Protein AF-0000000084983820 (afdb_homodimer)

Radius of gyration: 18.92 Å; Cα contacts (8 Å, |Δi|>4): 236; chains: 2; bounding box: 43×46×48 Å

pLDDT: mean 91.88, std 8.76, range [46.38, 98.19]

Organism: NCBI:txid537013

Solvent-accessible surface area (backbone atoms only — not comparable to full-atom values): 11277 Å² total; per-residue (Å²): 129,87,66,50,50,17,50,48,49,45,50,53,38,53,71,66,71,52,54,54,58,61,52,12,61,74,48,72,48,49,41,64,53,44,50,26,31,39,66,64,75,41,76,58,47,45,66,43,44,52,40,49,26,61,73,69,68,49,56,51,29,52,58,72,65,55,58,87,53,54,65,47,81,51,78,78,55,51,55,58,55,49,21,52,53,50,50,50,50,53,52,52,42,52,53,46,54,53,56,53,67,72,99,132,87,66,50,53,16,52,47,49,46,49,54,37,52,24,57,72,52,55,56,59,63,51,12,61,76,48,72,50,48,41,65,54,44,50,26,29,39,66,63,76,41,76,58,48,44,67,44,45,52,41,49,26,60,74,69,36,38,48,50,32,34,57,72,58,78,32,88,65,59,38,35,65,53,68,80,55,49,71,68,54,49,51,52,53,50,52,53,51,53,51,54,38,51,53,46,54,53,59,52,66,72,99

InterPro domains:
  IPR001387 Cro/C1-type, helix-turn-helix domain [PF01381] (11-63)
  IPR001387 Cro/C1-type, helix-turn-helix domain [PS50943] (9-63)
  IPR001387 Cro/C1-type, helix-turn-helix domain [SM00530] (8-63)
  IPR001387 Cro/C1-type, helix-turn-helix domain [cd00093] (6-63)
  IPR010982 Lambda repressor-like, DNA-binding domain superfamily [G3DSA:1.10.260.40] (3-67)
  IPR010982 Lambda repressor-like, DNA-binding domain superfamily [SSF47413] (3-68)

Nearest PDB structures (foldseek):
  3jxc-assembly1_L  TM=9.550E-01  e=1.926E-04  Lederbergvirus P22
  1adr-assembly1_A  TM=8.431E-01  e=5.270E-04  Lederbergvirus P22
  6jq1-assembly1_A  TM=7.727E-01  e=1.711E-04  Deinococcus geothermalis DSM 11300
  6rnx-assembly1_A  TM=7.992E-01  e=5.932E-04  Deinococcus deserti VCD115
  2b5a-assembly1_A  TM=8.095E-01  e=1.011E-03  [Bacillus] caldolyticus

Foldseek 3Di:
DLDALLCVLVCLCVVVPHALCVLCVQLVHHSVVNVCRNVVVDDDDPSSLVSSCVVSVHDSCVSRVNPPDDDDDDPPDDPVVVVVVVVVVVVVVVVVVVVVVVD/DQDALLCVLVVLCVVVPHQLCVLCVQLVHHSVVNVCRNVVVDDDDPSSLVSSCVVSQWDSCCSRSVDVDTDGDPPPHDPVVVVVVVVVVVVVVVVVVVVVVVD

Secondary structure (DSSP, 8-state):
----HHHHHHHHHHHTT--HHHHHHHHTS-HHHHHHHHTTSS---HHHHHHHHHHHT--HHHHHT-TT--EEE-TT--HHHHHHHHHHHHHHHHHHHHHHHT-/----HHHHHHHHHHHTT--HHHHHHHHTS-HHHHHHHHTTSS---HHHHHHHHHHHT--HHHHHTS-S--EEE-TT--HHHHHHHHHHHHHHHHHHHHHHHH-

Sequence (206 aa):
MIYGLGDKLVRLREGKHLQQKDIAKYSKVTPQAISGYENDTATPSLEVFSDLCAFYNVSADYLLGYDKKQTLSVEGLTDDDIGLISSMITKLKEVRQAEKSDDMIYGLGDKLVRLREGKHLQQKDIAKYSKVTPQAISGYENDTATPSLEVFSDLCAFYNVSADYLLGYDKKQTLSVEGLTDDDIGLISSMITKLKEVRQAEKSDD

Structure (mmCIF, N/CA/C/O backbone):
data_AF-0000000084983820-model_v1
#
loop_
_entity.id
_entity.type
_entity.pdbx_description
1 polymer 'DNA-binding helix-turn-helix protein'
#
loop_
_atom_site.group_PDB
_atom_site.id
_atom_site.type_symbol
_atom_site.label_atom_id
_atom_site.label_alt_id
_atom_site.label_comp_id
_atom_site.label_asym_id
_atom_site.label_entity_id
_atom_site.label_seq_id
_atom_site.pdbx_PDB_ins_code
_atom_site.Cartn_x
_atom_site.Cartn_y
_atom_site.Cartn_z
_atom_site.occupancy
_atom_site.B_iso_or_equiv
_atom_site.auth_seq_id
_atom_site.auth_comp_id
_atom_site.auth_asym_id
_atom_site.auth_atom_id
_atom_site.pdbx_PDB_model_num
ATOM 1 N N . MET A 1 1 ? 20.094 -9.773 -8.062 1 46.38 1 MET A N 1
ATOM 2 C CA . MET A 1 1 ? 18.969 -9.656 -8.984 1 46.38 1 MET A CA 1
ATOM 3 C C . MET A 1 1 ? 17.766 -9.016 -8.305 1 46.38 1 MET A C 1
ATOM 5 O O . MET A 1 1 ? 17.438 -9.367 -7.168 1 46.38 1 MET A O 1
ATOM 9 N N . ILE A 1 2 ? 17.359 -7.812 -8.562 1 59.5 2 ILE A N 1
ATOM 10 C CA . ILE A 1 2 ? 16.203 -7.148 -7.961 1 59.5 2 ILE A CA 1
ATOM 11 C C . ILE A 1 2 ? 14.922 -7.914 -8.312 1 59.5 2 ILE A C 1
ATOM 13 O O . ILE A 1 2 ? 14.656 -8.172 -9.484 1 59.5 2 ILE A O 1
ATOM 17 N N . TYR A 1 3 ? 14.5 -8.648 -7.418 1 76.88 3 TYR A N 1
ATOM 18 C CA . TYR A 1 3 ? 13.352 -9.523 -7.656 1 76.88 3 TYR A CA 1
ATOM 19 C C . TYR A 1 3 ? 12.062 -8.719 -7.777 1 76.88 3 TYR A C 1
ATOM 21 O O . TYR A 1 3 ? 11.75 -7.91 -6.898 1 76.88 3 TYR A O 1
ATOM 29 N N . GLY A 1 4 ? 11.609 -8.758 -9.039 1 89.19 4 GLY A N 1
ATOM 30 C CA . GLY A 1 4 ? 10.273 -8.211 -9.219 1 89.19 4 GLY A CA 1
ATOM 31 C C . GLY A 1 4 ? 9.18 -9.117 -8.688 1 89.19 4 GLY A C 1
ATOM 32 O O . GLY A 1 4 ? 9.461 -10.086 -7.977 1 89.19 4 GLY A O 1
ATOM 33 N N . LEU A 1 5 ? 7.973 -8.789 -8.898 1 94.31 5 LEU A N 1
ATOM 34 C CA . LEU A 1 5 ? 6.824 -9.555 -8.422 1 94.31 5 LEU A CA 1
ATOM 35 C C . LEU A 1 5 ? 6.879 -10.992 -8.922 1 94.31 5 LEU A C 1
ATOM 37 O O . LEU A 1 5 ? 6.723 -11.938 -8.148 1 94.31 5 LEU A O 1
ATOM 41 N N . GLY A 1 6 ? 7.129 -11.094 -10.148 1 96.44 6 GLY A N 1
ATOM 42 C CA . GLY A 1 6 ? 7.168 -12.422 -10.742 1 96.44 6 GLY A CA 1
ATOM 43 C C . GLY A 1 6 ? 8.195 -13.336 -10.094 1 96.44 6 GLY A C 1
ATOM 44 O O . GLY A 1 6 ? 7.879 -14.461 -9.719 1 96.44 6 GLY A O 1
ATOM 45 N N . ASP A 1 7 ? 9.367 -12.883 -9.961 1 95.62 7 ASP A N 1
ATOM 46 C CA . ASP A 1 7 ? 10.453 -13.648 -9.352 1 95.62 7 ASP A CA 1
ATOM 47 C C . ASP A 1 7 ? 10.086 -14.094 -7.941 1 95.62 7 ASP A C 1
ATOM 49 O O . ASP A 1 7 ? 10.367 -15.227 -7.547 1 95.62 7 ASP A O 1
ATOM 53 N N . LYS A 1 8 ? 9.508 -13.258 -7.242 1 95.94 8 LYS A N 1
ATOM 54 C CA . LYS A 1 8 ? 9.117 -13.578 -5.871 1 95.94 8 LYS A CA 1
ATOM 55 C C . LYS A 1 8 ? 8.055 -14.672 -5.848 1 95.94 8 LYS A C 1
ATOM 57 O O . LYS A 1 8 ? 8.094 -15.562 -4.992 1 95.94 8 LYS A O 1
ATOM 62 N N . LEU A 1 9 ? 7.152 -14.547 -6.754 1 97.06 9 LEU A N 1
ATOM 63 C CA . LEU A 1 9 ? 6.102 -15.555 -6.828 1 97.06 9 LEU A CA 1
ATOM 64 C C . LEU A 1 9 ? 6.691 -16.922 -7.137 1 97.06 9 LEU A C 1
ATOM 66 O O . LEU A 1 9 ? 6.285 -17.938 -6.543 1 97.06 9 LEU A O 1
ATOM 70 N N . VAL A 1 10 ? 7.6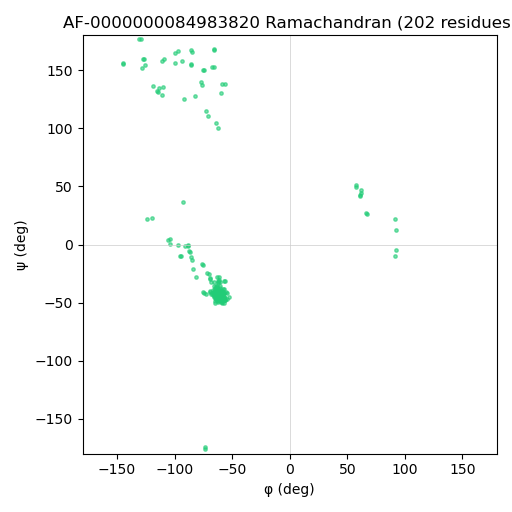76 -16.938 -8.008 1 96.81 10 VAL A N 1
ATOM 71 C CA . VAL A 1 10 ? 8.336 -18.188 -8.352 1 96.81 10 VAL A CA 1
ATOM 72 C C . VAL A 1 10 ? 9.031 -18.766 -7.125 1 96.81 10 VAL A C 1
ATOM 74 O O . VAL A 1 10 ? 8.867 -19.938 -6.805 1 96.81 10 VAL A O 1
ATOM 77 N N . ARG A 1 11 ? 9.727 -18 -6.473 1 96.5 11 ARG A N 1
ATOM 78 C CA . ARG A 1 11 ? 10.484 -18.438 -5.305 1 96.5 11 ARG A CA 1
ATOM 79 C C . ARG A 1 11 ? 9.562 -18.953 -4.211 1 96.5 11 ARG A C 1
ATOM 81 O O . ARG A 1 11 ? 9.844 -19.969 -3.576 1 96.5 11 ARG A O 1
ATOM 88 N N . LEU A 1 12 ? 8.531 -18.234 -3.969 1 96.06 12 LEU A N 1
ATOM 89 C CA . LEU A 1 12 ? 7.57 -18.656 -2.955 1 96.06 12 LEU A CA 1
ATOM 90 C C . LEU A 1 12 ? 6.93 -19.984 -3.324 1 96.06 12 LEU A C 1
ATOM 92 O O . LEU A 1 12 ? 6.793 -20.875 -2.473 1 96.06 12 LEU A O 1
ATOM 96 N N . ARG A 1 13 ? 6.477 -20 -4.57 1 97 13 ARG A N 1
ATOM 97 C CA . ARG A 1 13 ? 5.852 -21.234 -5.023 1 97 13 ARG A CA 1
ATOM 98 C C . ARG A 1 13 ? 6.809 -22.422 -4.887 1 97 13 ARG A C 1
ATOM 100 O O . ARG A 1 13 ? 6.453 -23.453 -4.316 1 97 13 ARG A O 1
ATOM 107 N N . GLU A 1 14 ? 8.016 -22.234 -5.41 1 96.75 14 GLU A N 1
ATOM 108 C CA . GLU A 1 14 ? 9.016 -23.312 -5.391 1 96.75 14 GLU A CA 1
ATOM 109 C C . GLU A 1 14 ? 9.438 -23.641 -3.961 1 96.75 14 GLU A C 1
ATOM 111 O O . GLU A 1 14 ? 9.695 -24.797 -3.643 1 96.75 14 GLU A O 1
ATOM 116 N N . GLY A 1 15 ? 9.508 -22.688 -3.145 1 95.75 15 GLY A N 1
ATOM 117 C CA . GLY A 1 15 ? 9.836 -22.875 -1.742 1 95.75 15 GLY A CA 1
ATOM 118 C C . GLY A 1 15 ? 8.836 -23.75 -1.01 1 95.75 15 GLY A C 1
ATOM 119 O O . GLY A 1 15 ? 9.188 -24.422 -0.042 1 95.75 15 GLY A O 1
ATOM 120 N N . LYS A 1 16 ? 7.656 -23.766 -1.445 1 94.75 16 LYS A N 1
ATOM 121 C CA . LYS A 1 16 ? 6.613 -24.594 -0.862 1 94.75 16 LYS A CA 1
ATOM 122 C C . LYS A 1 16 ? 6.449 -25.906 -1.644 1 94.75 16 LYS A C 1
ATOM 124 O O . LYS A 1 16 ? 5.547 -26.688 -1.363 1 94.75 16 LYS A O 1
ATOM 129 N N . HIS A 1 17 ? 7.242 -26.031 -2.672 1 97.19 17 HIS A N 1
ATOM 130 C CA . HIS A 1 17 ? 7.25 -27.219 -3.518 1 97.19 17 HIS A CA 1
ATOM 131 C C . HIS A 1 17 ? 5.902 -27.422 -4.203 1 97.19 17 HIS A C 1
ATOM 133 O O . HIS A 1 17 ? 5.367 -28.531 -4.234 1 97.19 17 HIS A O 1
ATOM 139 N N . LEU A 1 18 ? 5.395 -26.375 -4.695 1 96.5 18 LEU A N 1
ATOM 140 C CA . LEU A 1 18 ? 4.094 -26.406 -5.348 1 96.5 18 LEU A CA 1
ATOM 141 C C . LEU A 1 18 ? 4.234 -26.219 -6.855 1 96.5 18 LEU A C 1
ATOM 143 O O . LEU A 1 18 ? 5.246 -25.703 -7.328 1 96.5 18 LEU A O 1
ATOM 147 N N . GLN A 1 19 ? 3.199 -26.641 -7.504 1 97.06 19 GLN A N 1
ATOM 148 C CA . GLN A 1 19 ? 3.076 -26.391 -8.938 1 97.06 19 GLN A CA 1
ATOM 149 C C . GLN A 1 19 ? 2.162 -25.203 -9.211 1 97.06 19 GLN A C 1
ATOM 151 O O . GLN A 1 19 ? 1.45 -24.734 -8.32 1 97.06 19 GLN A O 1
ATOM 156 N N . GLN A 1 20 ? 2.26 -24.75 -10.398 1 97.25 20 GLN A N 1
ATOM 157 C CA . GLN A 1 20 ? 1.438 -23.609 -10.781 1 97.25 20 GLN A CA 1
ATOM 158 C C . GLN A 1 20 ? -0.048 -23.938 -10.656 1 97.25 20 GLN A C 1
ATOM 160 O O . GLN A 1 20 ? -0.844 -23.078 -10.273 1 97.25 20 GLN A O 1
ATOM 165 N N . LYS A 1 21 ? -0.361 -25.156 -10.961 1 96.75 21 LYS A N 1
ATOM 166 C CA . LYS A 1 21 ? -1.759 -25.578 -10.922 1 96.75 21 LYS A CA 1
ATOM 167 C C . LYS A 1 21 ? -2.305 -25.547 -9.5 1 96.75 21 LYS A C 1
ATOM 169 O O . LYS A 1 21 ? -3.488 -25.266 -9.289 1 96.75 21 LYS A O 1
ATOM 174 N N . ASP A 1 22 ? -1.485 -25.812 -8.562 1 95.81 22 ASP A N 1
ATOM 175 C CA . ASP A 1 22 ? -1.889 -25.797 -7.156 1 95.81 22 ASP A CA 1
ATOM 176 C C . ASP A 1 22 ? -2.271 -24.391 -6.703 1 95.81 22 ASP A C 1
ATOM 178 O O . ASP A 1 22 ? -3.271 -24.203 -6.004 1 95.81 22 ASP A O 1
ATOM 182 N N . ILE A 1 23 ? -1.581 -23.438 -7.082 1 96.06 23 ILE A N 1
ATOM 183 C CA . ILE A 1 23 ? -1.819 -22.047 -6.734 1 96.06 23 ILE A CA 1
ATOM 184 C C . ILE A 1 23 ? -3.039 -21.531 -7.492 1 96.06 23 ILE A C 1
ATOM 186 O O . ILE A 1 23 ? -3.824 -20.734 -6.957 1 96.06 23 ILE A O 1
ATOM 190 N N . ALA A 1 24 ? -3.076 -21.906 -8.742 1 97.31 24 ALA A N 1
ATOM 191 C CA . ALA A 1 24 ? -4.172 -21.484 -9.609 1 97.31 24 ALA A CA 1
ATOM 192 C C . ALA A 1 24 ? -5.523 -21.844 -9 1 97.31 24 ALA A C 1
ATOM 194 O O . ALA A 1 24 ? -6.449 -21.031 -9.016 1 97.31 24 ALA A O 1
ATOM 195 N N . LYS A 1 25 ? -5.625 -22.969 -8.453 1 95.62 25 LYS A N 1
ATOM 196 C CA . LYS A 1 25 ? -6.863 -23.422 -7.828 1 95.62 25 LYS A CA 1
ATOM 197 C C . LYS A 1 25 ? -7.234 -22.547 -6.637 1 95.62 25 LYS A C 1
ATOM 199 O O . LYS A 1 25 ? -8.391 -22.141 -6.496 1 95.62 25 LYS A O 1
ATOM 204 N N . TYR A 1 26 ? -6.309 -22.234 -5.855 1 93.38 26 TYR A N 1
ATOM 205 C CA . TYR A 1 26 ? -6.535 -21.422 -4.66 1 93.38 26 TYR A CA 1
ATOM 206 C C . TYR A 1 26 ? -6.977 -20.016 -5.027 1 93.38 26 TYR A C 1
ATOM 208 O O . TYR A 1 26 ? -7.852 -19.438 -4.375 1 93.38 26 TYR A O 1
ATOM 216 N N . SER A 1 27 ? -6.332 -19.453 -5.984 1 95.31 27 SER A N 1
ATOM 217 C CA . SER A 1 27 ? -6.562 -18.062 -6.359 1 95.31 27 SER A CA 1
ATOM 218 C C . SER A 1 27 ? -7.68 -17.938 -7.391 1 95.31 27 SER A C 1
ATOM 220 O O . SER A 1 27 ? -7.969 -16.844 -7.879 1 95.31 27 SER A O 1
ATOM 222 N N . LYS A 1 28 ? -8.227 -19.078 -7.773 1 96.31 28 LYS A N 1
ATOM 223 C CA . LYS A 1 28 ? -9.359 -19.141 -8.695 1 96.31 28 LYS A CA 1
ATOM 224 C C . LYS A 1 28 ? -9 -18.531 -10.047 1 96.31 28 LYS A C 1
ATOM 226 O O . LYS A 1 28 ? -9.75 -17.719 -10.586 1 96.31 28 LYS A O 1
ATOM 231 N N . VAL A 1 29 ? -7.863 -18.812 -10.492 1 97.56 29 VAL A N 1
ATOM 232 C CA . VAL A 1 29 ? -7.41 -18.438 -11.828 1 97.56 29 VAL A CA 1
ATOM 233 C C . VAL A 1 29 ? -6.844 -19.672 -12.547 1 97.56 29 VAL A C 1
ATOM 235 O O . VAL A 1 29 ? -6.824 -20.766 -11.984 1 97.56 29 VAL A O 1
ATOM 238 N N . THR A 1 30 ? -6.473 -19.516 -13.742 1 97.56 30 THR A N 1
ATOM 239 C CA . THR A 1 30 ? -5.91 -20.609 -14.516 1 97.56 30 THR A CA 1
ATOM 240 C C . THR A 1 30 ? -4.41 -20.734 -14.266 1 97.56 30 THR A C 1
ATOM 242 O O . THR A 1 30 ? -3.754 -19.766 -13.891 1 97.56 30 THR A O 1
ATOM 245 N N . PRO A 1 31 ? -3.891 -21.953 -14.484 1 97.69 31 PRO A N 1
ATOM 246 C CA . PRO A 1 31 ? -2.436 -22.109 -14.398 1 97.69 31 PRO A CA 1
ATOM 247 C C . PRO A 1 31 ? -1.691 -21.172 -15.359 1 97.69 31 PRO A C 1
ATOM 249 O O . PRO A 1 31 ? -0.589 -20.719 -15.047 1 97.69 31 PRO A O 1
ATOM 252 N N . GLN A 1 32 ? -2.314 -20.938 -16.391 1 98 32 GLN A N 1
ATOM 253 C CA . GLN A 1 32 ? -1.722 -20.031 -17.375 1 98 32 GLN A CA 1
ATOM 254 C C . GLN A 1 32 ? -1.58 -18.625 -16.797 1 98 32 GLN A C 1
ATOM 256 O O . GLN A 1 32 ? -0.589 -17.938 -17.047 1 98 32 GLN A O 1
ATOM 261 N N . ALA A 1 33 ? -2.566 -18.219 -16.094 1 97.94 33 ALA A N 1
ATOM 262 C CA . ALA A 1 33 ? -2.502 -16.906 -15.453 1 97.94 33 ALA A CA 1
ATOM 263 C C . ALA A 1 33 ? -1.353 -16.844 -14.453 1 97.94 33 ALA A C 1
ATOM 265 O O . ALA A 1 33 ? -0.604 -15.867 -14.414 1 97.94 33 ALA A O 1
ATOM 266 N N . ILE A 1 34 ? -1.197 -17.859 -13.672 1 98.19 34 ILE A N 1
ATOM 267 C CA . ILE A 1 34 ? -0.115 -17.938 -12.703 1 98.19 34 ILE A CA 1
ATOM 268 C C . ILE A 1 34 ? 1.23 -17.844 -13.414 1 98.19 34 ILE A C 1
ATOM 270 O O . ILE A 1 34 ? 2.109 -17.078 -12.992 1 98.19 34 ILE A O 1
ATOM 274 N N . SER A 1 35 ? 1.332 -18.594 -14.453 1 98 35 SER A N 1
ATOM 275 C CA . SER A 1 35 ? 2.549 -18.547 -15.258 1 98 35 SER A CA 1
ATOM 276 C C . SER A 1 35 ? 2.818 -17.125 -15.75 1 98 35 SER A C 1
ATOM 278 O O . SER A 1 35 ? 3.957 -16.656 -15.703 1 98 35 SER A O 1
ATOM 280 N N . GLY A 1 36 ? 1.788 -16.469 -16.234 1 97.81 36 GLY A N 1
ATOM 281 C CA . GLY A 1 36 ? 1.918 -15.094 -16.688 1 97.81 36 GLY A CA 1
ATOM 282 C C . GLY A 1 36 ? 2.391 -14.156 -15.594 1 97.81 36 GLY A C 1
ATOM 283 O O . GLY A 1 36 ? 3.213 -13.273 -15.844 1 97.81 36 GLY A O 1
ATOM 284 N N . TYR A 1 37 ? 1.886 -14.289 -14.391 1 97.56 37 TYR A N 1
ATOM 285 C CA . TYR A 1 37 ? 2.314 -13.477 -13.258 1 97.56 37 TYR A CA 1
ATOM 286 C C . TYR A 1 37 ? 3.777 -13.734 -12.922 1 97.56 37 TYR A C 1
ATOM 288 O O . TYR A 1 37 ? 4.555 -12.797 -12.734 1 97.56 37 TYR A O 1
ATOM 296 N N . GLU A 1 38 ? 4.18 -15.016 -12.969 1 97.56 38 GLU A N 1
ATOM 297 C CA . GLU A 1 38 ? 5.52 -15.438 -12.562 1 97.56 38 GLU A CA 1
ATOM 298 C C . GLU A 1 38 ? 6.57 -15 -13.578 1 97.56 38 GLU A C 1
ATOM 300 O O . GLU A 1 38 ? 7.727 -14.773 -13.227 1 97.56 38 GLU A O 1
ATOM 305 N N . ASN A 1 39 ? 6.102 -14.812 -14.789 1 96.62 39 ASN A N 1
ATOM 306 C CA . ASN A 1 39 ? 7.02 -14.422 -15.852 1 96.62 39 ASN A CA 1
ATOM 307 C C . ASN A 1 39 ? 6.863 -12.945 -16.219 1 96.62 39 ASN A C 1
ATOM 309 O O . ASN A 1 39 ? 7.414 -12.484 -17.219 1 96.62 39 ASN A O 1
ATOM 313 N N . ASP A 1 40 ? 6.066 -12.258 -15.547 1 95.69 40 ASP A N 1
ATOM 314 C CA . ASP A 1 40 ? 5.871 -10.812 -15.68 1 95.69 40 ASP A CA 1
ATOM 315 C C . ASP A 1 40 ? 5.262 -10.461 -17.031 1 95.69 40 ASP A C 1
ATOM 317 O O . ASP A 1 40 ? 5.551 -9.398 -17.594 1 95.69 40 ASP A O 1
ATOM 321 N N . THR A 1 41 ? 4.547 -11.391 -17.562 1 96.31 41 THR A N 1
ATOM 322 C CA . THR A 1 41 ? 3.844 -11.125 -18.812 1 96.31 41 THR A CA 1
ATOM 323 C C . THR A 1 41 ? 2.408 -10.695 -18.547 1 96.31 41 THR A C 1
ATOM 325 O O . THR A 1 41 ? 1.715 -10.219 -19.453 1 96.31 41 THR A O 1
ATOM 328 N N . ALA A 1 42 ? 1.95 -10.82 -17.328 1 96.38 42 ALA A N 1
ATOM 329 C CA . ALA A 1 42 ? 0.661 -10.344 -16.844 1 96.38 42 ALA A CA 1
ATOM 330 C C . ALA A 1 42 ? 0.771 -9.859 -15.398 1 96.38 42 ALA A C 1
ATOM 332 O O . ALA A 1 42 ? 1.718 -10.203 -14.688 1 96.38 42 ALA A O 1
ATOM 333 N N . THR A 1 43 ? -0.138 -9 -15.086 1 96.38 43 THR A N 1
ATOM 334 C CA . THR A 1 43 ? -0.222 -8.516 -13.711 1 96.38 43 THR A CA 1
ATOM 335 C C . THR A 1 43 ? -1.525 -8.969 -13.055 1 96.38 43 THR A C 1
ATOM 337 O O . THR A 1 43 ? -2.598 -8.859 -13.656 1 96.38 43 THR A O 1
ATOM 340 N N . PRO A 1 44 ? -1.391 -9.5 -11.898 1 97.38 44 PRO A N 1
ATOM 341 C CA . PRO A 1 44 ? -2.637 -9.914 -11.25 1 97.38 44 PRO A CA 1
ATOM 342 C C . PRO A 1 44 ? -3.541 -8.734 -10.898 1 97.38 44 PRO A C 1
ATOM 344 O O . PRO A 1 44 ? -3.057 -7.613 -10.711 1 97.38 44 PRO A O 1
ATOM 347 N N . SER A 1 45 ? -4.855 -9.055 -10.852 1 95.88 45 SER A N 1
ATOM 348 C CA . SER A 1 45 ? -5.77 -8.086 -10.258 1 95.88 45 SER A CA 1
ATOM 349 C C . SER A 1 45 ? -5.5 -7.914 -8.766 1 95.88 45 SER A C 1
ATOM 351 O O . SER A 1 45 ? -4.785 -8.719 -8.164 1 95.88 45 SER A O 1
ATOM 353 N N . LEU A 1 46 ? -6.086 -6.93 -8.227 1 96.38 46 LEU A N 1
ATOM 354 C CA . LEU A 1 46 ? -5.906 -6.703 -6.797 1 96.38 46 LEU A CA 1
ATOM 355 C C . LEU A 1 46 ? -6.477 -7.863 -5.984 1 96.38 46 LEU A C 1
ATOM 357 O O . LEU A 1 46 ? -5.91 -8.242 -4.957 1 96.38 46 LEU A O 1
ATOM 361 N N . GLU A 1 47 ? -7.523 -8.391 -6.445 1 94.62 47 GLU A N 1
ATOM 362 C CA . GLU A 1 47 ? -8.141 -9.531 -5.773 1 94.62 47 GLU A CA 1
ATOM 363 C C . GLU A 1 47 ? -7.223 -10.75 -5.801 1 94.62 47 GLU A C 1
ATOM 365 O O . GLU A 1 47 ? -6.988 -11.375 -4.766 1 94.62 47 GLU A O 1
ATOM 370 N N . VAL A 1 48 ? -6.742 -11.031 -6.922 1 96.81 48 VAL A N 1
ATOM 371 C CA . VAL A 1 48 ? -5.855 -12.18 -7.066 1 96.8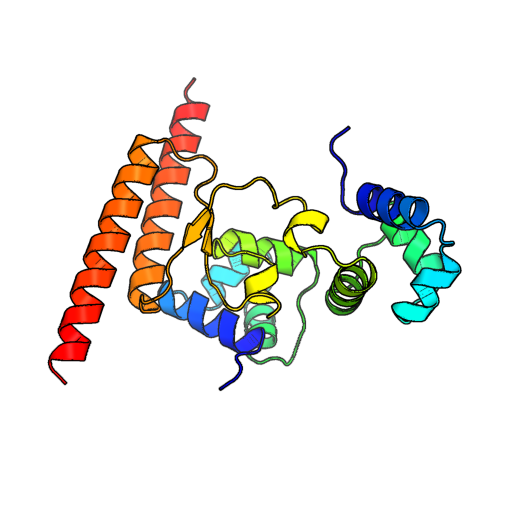1 48 VAL A CA 1
ATOM 372 C C . VAL A 1 48 ? -4.578 -11.953 -6.258 1 96.81 48 VAL A C 1
ATOM 374 O O . VAL A 1 48 ? -4.086 -12.867 -5.594 1 96.81 48 VAL A O 1
ATOM 377 N N . PHE A 1 49 ? -4.137 -10.758 -6.355 1 97.69 49 PHE A N 1
ATOM 378 C CA . PHE A 1 49 ? -2.949 -10.375 -5.598 1 97.69 49 PHE A CA 1
ATOM 379 C C . PHE A 1 49 ? -3.156 -10.617 -4.109 1 97.69 49 PHE A C 1
ATOM 381 O O . PHE A 1 49 ? -2.293 -11.195 -3.441 1 97.69 49 PHE A O 1
ATOM 388 N N . SER A 1 50 ? -4.242 -10.18 -3.623 1 95.94 50 SER A N 1
ATOM 389 C CA . SER A 1 50 ? -4.582 -10.383 -2.219 1 95.94 50 SER A CA 1
ATOM 390 C C . SER A 1 50 ? -4.648 -11.867 -1.871 1 95.94 50 SER A C 1
ATOM 392 O O . SER A 1 50 ? -4.176 -12.281 -0.81 1 95.94 50 SER A O 1
ATOM 394 N N . ASP A 1 51 ? -5.199 -12.648 -2.713 1 96.06 51 ASP A N 1
ATOM 395 C CA . ASP A 1 51 ? -5.277 -14.094 -2.51 1 96.06 51 ASP A CA 1
ATOM 396 C C . ASP A 1 51 ? -3.881 -14.711 -2.432 1 96.06 51 ASP A C 1
ATOM 398 O O . ASP A 1 51 ? -3.637 -15.602 -1.613 1 96.06 51 ASP A O 1
ATOM 402 N N . LEU A 1 52 ? -3.027 -14.25 -3.293 1 97 52 LEU A N 1
ATOM 403 C CA . LEU A 1 52 ? -1.661 -14.766 -3.32 1 97 52 LEU A CA 1
ATOM 404 C C . LEU A 1 52 ? -0.929 -14.422 -2.025 1 97 52 LEU A C 1
ATOM 406 O O . LEU A 1 52 ? -0.213 -15.266 -1.477 1 97 52 LEU A O 1
ATOM 410 N N . CYS A 1 53 ? -1.085 -13.266 -1.582 1 96.38 53 CYS A N 1
ATOM 411 C CA . CYS A 1 53 ? -0.495 -12.875 -0.305 1 96.38 53 CYS A CA 1
ATOM 412 C C . CYS A 1 53 ? -0.952 -13.805 0.811 1 96.38 53 CYS A C 1
ATOM 414 O O . CYS A 1 53 ? -0.135 -14.281 1.604 1 96.38 53 CYS A O 1
ATOM 416 N N . ALA A 1 54 ? -2.221 -14.023 0.81 1 94.44 54 ALA A N 1
ATOM 417 C CA . ALA A 1 54 ? -2.807 -14.883 1.836 1 94.44 54 ALA A CA 1
ATOM 418 C C . ALA A 1 54 ? -2.291 -16.312 1.714 1 94.44 54 ALA A C 1
ATOM 420 O O . ALA A 1 54 ? -1.908 -16.938 2.711 1 94.44 54 ALA A O 1
ATOM 421 N N . PHE A 1 55 ? -2.285 -16.75 0.542 1 95.25 55 PHE A N 1
ATOM 422 C CA . PHE A 1 55 ? -1.865 -18.125 0.298 1 95.25 55 PHE A CA 1
ATOM 423 C C . PHE A 1 55 ? -0.434 -18.344 0.77 1 95.25 55 PHE A C 1
ATOM 425 O O . PHE A 1 55 ? -0.138 -19.344 1.422 1 95.25 55 PHE A O 1
ATOM 432 N N . TYR A 1 56 ? 0.409 -17.422 0.432 1 95.69 56 TYR A N 1
ATOM 433 C CA . TYR A 1 56 ? 1.824 -17.562 0.749 1 95.69 56 TYR A CA 1
ATOM 434 C C . TYR A 1 56 ? 2.135 -17.031 2.139 1 95.69 56 TYR A C 1
ATOM 436 O O . TYR A 1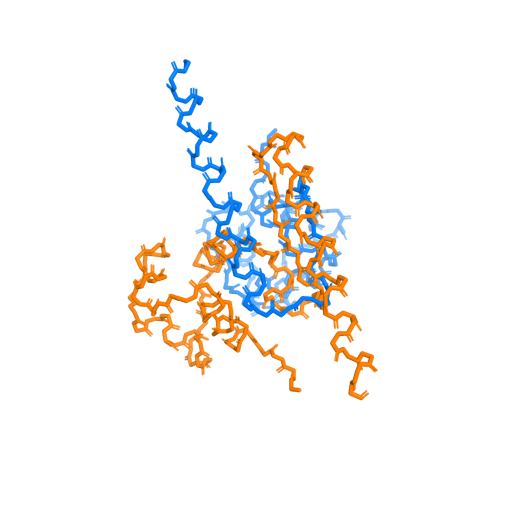 56 ? 3.27 -17.125 2.611 1 95.69 56 TYR A O 1
ATOM 444 N N . ASN A 1 57 ? 1.201 -16.453 2.74 1 95.06 57 ASN A N 1
ATOM 445 C CA . ASN A 1 57 ? 1.348 -15.883 4.074 1 95.06 57 ASN A CA 1
ATOM 446 C C . ASN A 1 57 ? 2.475 -14.852 4.125 1 95.06 57 ASN A C 1
ATOM 448 O O . ASN A 1 57 ? 3.355 -14.93 4.98 1 95.06 57 ASN A O 1
ATOM 452 N N . VAL A 1 58 ? 2.439 -13.938 3.244 1 94.31 58 VAL A N 1
ATOM 453 C CA . VAL A 1 58 ? 3.396 -12.844 3.168 1 94.31 58 VAL A CA 1
ATOM 454 C C . VAL A 1 58 ? 2.65 -11.508 3.125 1 94.31 58 VAL A C 1
ATOM 456 O O . VAL A 1 58 ? 1.463 -11.469 2.793 1 94.31 58 VAL A O 1
ATOM 459 N N . SER A 1 59 ? 3.395 -10.492 3.48 1 93.5 59 SER A N 1
ATOM 460 C CA . SER A 1 59 ? 2.785 -9.172 3.434 1 93.5 59 SER A CA 1
ATOM 461 C C . SER A 1 59 ? 2.67 -8.664 1.998 1 93.5 59 SER A C 1
ATOM 463 O O . SER A 1 59 ? 3.43 -9.086 1.124 1 93.5 59 SER A O 1
ATOM 465 N N . ALA A 1 60 ? 1.701 -7.887 1.739 1 95.75 60 ALA A N 1
ATOM 466 C CA . ALA A 1 60 ? 1.572 -7.223 0.447 1 95.75 60 ALA A CA 1
ATOM 467 C C . ALA A 1 60 ? 2.801 -6.367 0.144 1 95.75 60 ALA A C 1
ATOM 469 O O . ALA A 1 60 ? 3.264 -6.32 -0.998 1 95.75 60 ALA A O 1
ATOM 470 N N . ASP A 1 61 ? 3.318 -5.727 1.13 1 94.5 61 ASP A N 1
ATOM 471 C CA . ASP A 1 61 ? 4.488 -4.867 0.963 1 94.5 61 ASP A CA 1
ATOM 472 C C . ASP A 1 61 ? 5.699 -5.672 0.495 1 94.5 61 ASP A C 1
ATOM 474 O O . ASP A 1 61 ? 6.465 -5.211 -0.355 1 94.5 61 ASP A O 1
ATOM 478 N N . TYR A 1 62 ? 5.836 -6.816 1.035 1 91.81 62 TYR A N 1
ATOM 479 C CA . TYR A 1 62 ? 6.926 -7.688 0.615 1 91.81 62 TYR A CA 1
ATOM 480 C C . TYR A 1 62 ? 6.812 -8.031 -0.865 1 91.81 62 TYR A C 1
ATOM 482 O O . TYR A 1 62 ? 7.773 -7.859 -1.623 1 91.81 62 TYR A O 1
ATOM 490 N N . LEU A 1 63 ? 5.617 -8.43 -1.318 1 94.25 63 LEU A N 1
ATOM 491 C CA . LEU A 1 63 ? 5.434 -8.883 -2.693 1 94.25 63 LEU A CA 1
ATOM 492 C C . LEU A 1 63 ? 5.574 -7.719 -3.67 1 94.25 63 LEU A C 1
ATOM 494 O O . LEU A 1 63 ? 6.047 -7.902 -4.793 1 94.25 63 LEU A O 1
ATOM 498 N N . LEU A 1 64 ? 5.207 -6.547 -3.145 1 93.38 64 LEU A N 1
ATOM 499 C CA . LEU A 1 64 ? 5.293 -5.375 -4.008 1 93.38 64 LEU A CA 1
ATOM 500 C C . LEU A 1 64 ? 6.699 -4.781 -3.975 1 93.38 64 LEU A C 1
ATOM 502 O O . LEU A 1 64 ? 7.004 -3.855 -4.73 1 93.38 64 LEU A O 1
ATOM 506 N N . GLY A 1 65 ? 7.52 -5.227 -3.059 1 88.19 65 GLY A N 1
ATOM 507 C CA . GLY A 1 65 ? 8.898 -4.77 -3 1 88.19 65 GLY A CA 1
ATOM 508 C C .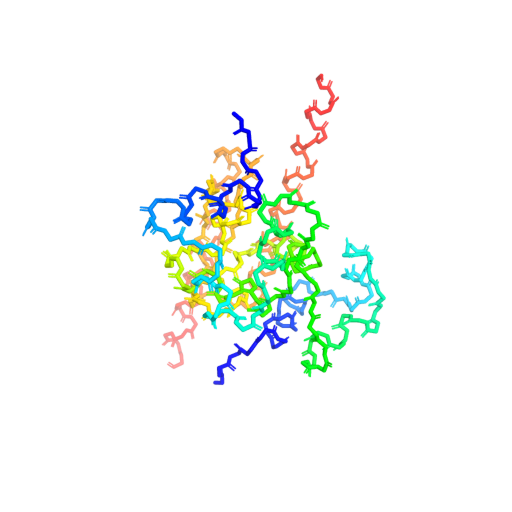 GLY A 1 65 ? 9.094 -3.562 -2.104 1 88.19 65 GLY A C 1
ATOM 509 O O . GLY A 1 65 ? 10.055 -2.809 -2.266 1 88.19 65 GLY A O 1
ATOM 510 N N . TYR A 1 66 ? 8.133 -3.381 -1.154 1 81.75 66 TYR A N 1
ATOM 511 C CA . TYR A 1 66 ? 8.195 -2.205 -0.292 1 81.75 66 TYR A CA 1
ATOM 512 C C . TYR A 1 66 ? 8.688 -2.578 1.101 1 81.75 66 TYR A C 1
ATOM 514 O O . TYR A 1 66 ? 8.711 -1.739 2.004 1 81.75 66 TYR A O 1
ATOM 522 N N . ASP A 1 67 ? 9.016 -3.756 1.456 1 69.56 67 ASP A N 1
ATOM 523 C CA . ASP A 1 67 ? 9.305 -4.262 2.793 1 69.56 67 ASP A CA 1
ATOM 524 C C . ASP A 1 67 ? 10.508 -3.539 3.404 1 69.56 67 ASP A C 1
ATOM 526 O O . ASP A 1 67 ? 10.641 -3.475 4.629 1 69.56 67 ASP A O 1
ATOM 530 N N . LYS A 1 68 ? 11.391 -3.111 2.83 1 66.44 68 LYS A N 1
ATOM 531 C CA . LYS A 1 68 ? 12.625 -2.666 3.473 1 66.44 68 LYS A CA 1
ATOM 532 C C . LYS A 1 68 ? 12.57 -1.177 3.799 1 66.44 68 LYS A C 1
ATOM 534 O O . LYS A 1 68 ? 13.594 -0.56 4.086 1 66.44 68 LYS A O 1
ATOM 539 N N . LYS A 1 69 ? 11.344 -0.794 4.18 1 75.88 69 LYS A N 1
ATOM 540 C CA . LYS A 1 69 ? 11.297 0.652 4.371 1 75.88 69 LYS A CA 1
ATOM 541 C C . LYS A 1 69 ? 11.125 1.007 5.844 1 75.88 69 LYS A C 1
ATOM 543 O O . LYS A 1 69 ? 10.383 0.336 6.57 1 75.88 69 LYS A O 1
ATOM 548 N N . GLN A 1 70 ? 12.016 1.922 6.355 1 86 70 GLN A N 1
ATOM 549 C CA . GLN A 1 70 ? 11.781 2.469 7.688 1 86 70 GLN A CA 1
ATOM 550 C C . GLN A 1 70 ? 10.438 3.191 7.754 1 86 70 GLN A C 1
ATOM 552 O O . GLN A 1 70 ? 10.078 3.926 6.832 1 86 70 GLN A O 1
ATOM 557 N N . THR A 1 71 ? 9.688 2.812 8.805 1 92.56 71 THR A N 1
ATOM 558 C CA . THR A 1 71 ? 8.359 3.398 8.938 1 92.56 71 THR A CA 1
ATOM 559 C C . THR A 1 71 ? 8.164 3.982 10.336 1 92.56 71 THR A C 1
ATOM 561 O O . THR A 1 71 ? 8.859 3.598 11.281 1 92.56 71 THR A O 1
ATOM 564 N N . LEU A 1 72 ? 7.324 5.016 10.492 1 92.44 72 LEU A N 1
ATOM 565 C CA . LEU A 1 72 ? 6.898 5.598 11.758 1 92.44 72 LEU A CA 1
ATOM 566 C C . LEU A 1 72 ? 5.43 5.289 12.031 1 92.44 72 LEU A C 1
ATOM 568 O O . LEU A 1 72 ? 4.598 5.359 11.125 1 92.44 72 LEU A O 1
ATOM 572 N N . SER A 1 73 ? 5.168 4.91 13.266 1 92.44 73 SER A N 1
ATOM 573 C CA . SER A 1 73 ? 3.787 4.695 13.695 1 92.44 73 SER A CA 1
ATOM 574 C C . SER A 1 73 ? 3.078 6.02 13.945 1 92.44 73 SER A C 1
ATOM 576 O O . SER A 1 73 ? 3.645 6.926 14.562 1 92.44 73 SER A O 1
ATOM 578 N N . VAL A 1 74 ? 1.797 6.113 13.531 1 93.31 74 VAL A N 1
ATOM 579 C CA . VAL A 1 74 ? 1.018 7.332 13.742 1 93.31 74 VAL A CA 1
ATOM 580 C C . VAL A 1 74 ? -0.26 7 14.508 1 93.31 74 VAL A C 1
ATOM 582 O O . VAL A 1 74 ? -1.27 7.699 14.375 1 93.31 74 VAL A O 1
ATOM 585 N N . GLU A 1 75 ? -0.239 5.953 15.164 1 91 75 GLU A N 1
ATOM 586 C CA . GLU A 1 75 ? -1.379 5.562 15.984 1 91 75 GLU A CA 1
ATOM 587 C C . GLU A 1 75 ? -1.729 6.652 17 1 91 75 GLU A C 1
ATOM 589 O O . GLU A 1 75 ? -0.839 7.238 17.625 1 91 75 GLU A O 1
ATOM 594 N N . GLY A 1 76 ? -2.99 6.883 17.156 1 89.31 76 GLY A N 1
ATOM 595 C CA . GLY A 1 76 ? -3.434 7.863 18.141 1 89.31 76 GLY A CA 1
ATOM 596 C C . GLY A 1 76 ? -3.594 9.258 17.562 1 89.31 76 GLY A C 1
ATOM 597 O O . GLY A 1 76 ? -4.039 10.172 18.25 1 89.31 76 GLY A O 1
ATOM 598 N N . LEU A 1 77 ? -3.25 9.453 16.344 1 92.12 77 LEU A N 1
ATOM 599 C CA . LEU A 1 77 ? -3.361 10.75 15.695 1 92.12 77 LEU A CA 1
ATOM 600 C C . LEU A 1 77 ? -4.613 10.82 14.828 1 92.12 77 LEU A C 1
ATOM 602 O O . LEU A 1 77 ? -5.168 9.789 14.445 1 92.12 77 LEU A O 1
ATOM 606 N N . THR A 1 78 ? -5.055 12.008 14.602 1 91 78 THR A N 1
ATOM 607 C CA . THR A 1 78 ? -6.219 12.219 13.75 1 91 78 THR A CA 1
ATOM 608 C C . THR A 1 78 ? -5.809 12.266 12.281 1 91 78 THR A C 1
ATOM 610 O O . THR A 1 78 ? -4.625 12.391 11.961 1 91 78 THR A O 1
ATOM 613 N N . ASP A 1 79 ? -6.77 12.156 11.375 1 89.56 79 ASP A N 1
ATOM 614 C CA . ASP A 1 79 ? -6.508 12.234 9.945 1 89.56 79 ASP A CA 1
ATOM 615 C C . ASP A 1 79 ? -5.832 13.555 9.586 1 89.56 79 ASP A C 1
ATOM 617 O O . ASP A 1 79 ? -4.949 13.594 8.719 1 89.56 79 ASP A O 1
ATOM 621 N N . ASP A 1 80 ? -6.281 14.578 10.258 1 90.69 80 ASP A N 1
ATOM 622 C CA . ASP A 1 80 ? -5.688 15.883 10 1 90.69 80 ASP A CA 1
ATOM 623 C C . ASP A 1 80 ? -4.219 15.914 10.414 1 90.69 80 ASP A C 1
ATOM 625 O O . ASP A 1 80 ? -3.379 16.469 9.703 1 90.69 80 ASP A O 1
ATOM 629 N N . ASP A 1 81 ? -3.932 15.344 11.57 1 93.31 81 ASP A N 1
ATOM 630 C CA . ASP A 1 81 ? -2.549 15.25 12.023 1 93.31 81 ASP A CA 1
ATOM 631 C C . ASP A 1 81 ? -1.692 14.484 11.008 1 93.31 81 ASP A C 1
ATOM 633 O O . ASP A 1 81 ? -0.612 14.945 10.633 1 93.31 81 ASP A O 1
ATOM 637 N N . ILE A 1 82 ? -2.217 13.398 10.586 1 93.88 82 ILE A N 1
ATOM 638 C CA . ILE A 1 82 ? -1.486 12.523 9.672 1 93.88 82 ILE A CA 1
ATOM 639 C C . ILE A 1 82 ? -1.264 13.242 8.344 1 93.88 82 ILE A C 1
ATOM 641 O O . ILE A 1 82 ? -0.186 13.141 7.75 1 93.88 82 ILE A O 1
ATOM 645 N N . GLY A 1 83 ? -2.293 13.875 7.871 1 91.88 83 GLY A N 1
ATOM 646 C CA . GLY A 1 83 ? -2.152 14.672 6.66 1 91.88 83 GLY A CA 1
ATOM 647 C C . GLY A 1 83 ? -1.012 15.672 6.73 1 91.88 83 GLY A C 1
ATOM 648 O O . GLY A 1 83 ? -0.253 15.82 5.773 1 91.88 83 GLY A O 1
ATOM 649 N N . LEU A 1 84 ? -0.921 16.359 7.832 1 90 84 LEU A N 1
ATOM 650 C CA . LEU A 1 84 ? 0.133 17.344 8.039 1 90 84 LEU A CA 1
ATOM 651 C C . LEU A 1 84 ? 1.508 16.688 8.016 1 90 84 LEU A C 1
ATOM 653 O O . LEU A 1 84 ? 2.43 17.172 7.363 1 90 84 LEU A O 1
ATOM 657 N N . ILE A 1 85 ? 1.641 15.633 8.75 1 93.94 85 ILE A N 1
ATOM 658 C CA . ILE A 1 85 ? 2.912 14.922 8.812 1 93.94 85 ILE A CA 1
ATOM 659 C C . ILE A 1 85 ? 3.295 14.414 7.43 1 93.94 85 ILE A C 1
ATOM 661 O O . ILE A 1 85 ? 4.457 14.508 7.023 1 93.94 85 ILE A O 1
ATOM 665 N N . SER A 1 86 ? 2.316 13.836 6.695 1 93.69 86 SER A N 1
ATOM 666 C CA . SER A 1 86 ? 2.551 13.32 5.348 1 93.69 86 SER A CA 1
ATOM 667 C C . SER A 1 86 ? 3.045 14.43 4.418 1 93.69 86 SER A C 1
ATOM 669 O O . SER A 1 86 ? 3.918 14.195 3.58 1 93.69 86 SER A O 1
ATOM 671 N N . SER A 1 87 ? 2.451 15.578 4.566 1 90.31 87 SER A N 1
ATOM 672 C CA . SER A 1 87 ? 2.854 16.719 3.752 1 90.31 87 SER A CA 1
ATOM 673 C C . SER A 1 87 ? 4.293 17.125 4.047 1 90.31 87 SER A C 1
ATOM 675 O O . SER A 1 87 ? 5.047 17.469 3.137 1 90.31 87 SER A O 1
ATOM 677 N N . MET A 1 88 ? 4.652 17.109 5.289 1 91.56 88 MET A N 1
ATOM 678 C CA . MET A 1 88 ? 6.02 17.422 5.676 1 91.56 88 MET A CA 1
ATOM 679 C C . MET A 1 88 ? 7.004 16.422 5.09 1 91.56 88 MET A C 1
ATOM 681 O O . MET A 1 88 ? 8.062 16.797 4.582 1 91.56 88 MET A O 1
ATOM 685 N N . ILE A 1 89 ? 6.621 15.18 5.164 1 93.69 89 ILE A N 1
ATOM 686 C CA . ILE A 1 89 ? 7.473 14.117 4.637 1 93.69 89 ILE A CA 1
ATOM 687 C C . ILE A 1 89 ? 7.668 14.312 3.135 1 93.69 89 ILE A C 1
ATOM 689 O O . ILE A 1 89 ? 8.789 14.211 2.629 1 93.69 89 ILE A O 1
ATOM 693 N N . THR A 1 90 ? 6.562 14.57 2.412 1 90.75 90 THR A N 1
ATOM 694 C CA . THR A 1 90 ? 6.621 14.773 0.969 1 90.75 90 THR A CA 1
ATOM 695 C C . THR A 1 90 ? 7.562 15.922 0.621 1 90.75 90 THR A C 1
ATOM 697 O O . THR A 1 90 ? 8.391 15.797 -0.284 1 90.75 90 THR A O 1
ATOM 700 N N . LYS A 1 91 ? 7.469 16.984 1.372 1 90.62 91 LYS A N 1
ATOM 701 C CA . LYS A 1 91 ? 8.297 18.156 1.118 1 90.62 91 LYS A CA 1
ATOM 702 C C . LYS A 1 91 ? 9.773 17.859 1.379 1 90.62 91 LYS A C 1
ATOM 704 O O . LYS A 1 91 ? 10.641 18.266 0.607 1 90.62 91 LYS A O 1
ATOM 709 N N . LEU A 1 92 ? 10.078 17.172 2.457 1 92.5 92 LEU A N 1
ATOM 710 C CA . LEU A 1 92 ? 11.453 16.812 2.791 1 92.5 92 LEU A CA 1
ATOM 711 C C . LEU A 1 92 ? 12.055 15.906 1.717 1 92.5 92 LEU A C 1
ATOM 713 O O . LEU A 1 92 ? 13.227 16.047 1.367 1 92.5 92 LEU A O 1
ATOM 717 N N . LYS A 1 93 ? 11.234 15 1.185 1 90.1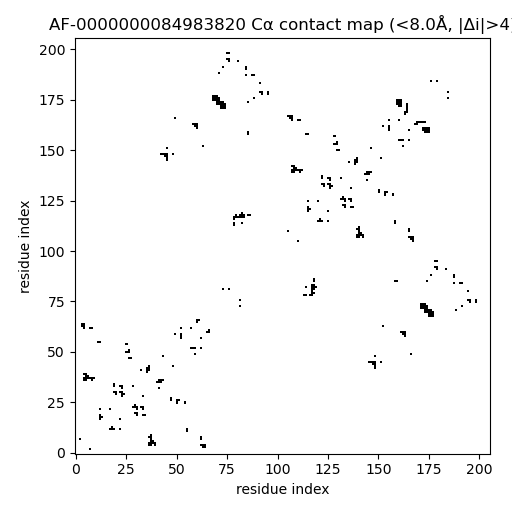2 93 LYS A N 1
ATOM 718 C CA . LYS A 1 93 ? 11.703 14.094 0.136 1 90.12 93 LYS A CA 1
ATOM 719 C C . LYS A 1 93 ? 12.039 14.867 -1.14 1 90.12 93 LYS A C 1
ATOM 721 O O . LYS A 1 93 ? 13.008 14.547 -1.828 1 90.12 93 LYS A O 1
ATOM 726 N N . GLU A 1 94 ? 11.203 15.836 -1.482 1 91.62 94 GLU A N 1
ATOM 727 C CA . GLU A 1 94 ? 11.438 16.672 -2.66 1 91.62 94 GLU A CA 1
ATOM 728 C C . GLU A 1 94 ? 12.75 17.438 -2.541 1 91.62 94 GLU A C 1
ATOM 730 O O . GLU A 1 94 ? 13.492 17.562 -3.516 1 91.62 94 GLU A O 1
ATOM 735 N N . VAL A 1 95 ? 12.992 18 -1.402 1 91.75 95 VAL A N 1
ATOM 736 C CA . VAL A 1 95 ? 14.203 18.781 -1.15 1 91.75 95 VAL A CA 1
ATOM 737 C C . VAL A 1 95 ? 15.43 17.875 -1.274 1 91.75 95 VAL A C 1
A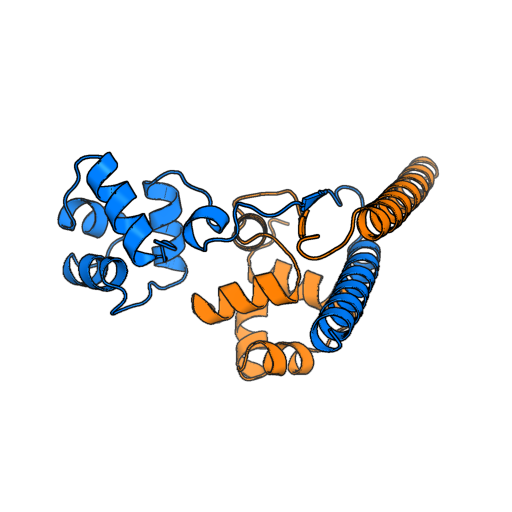TOM 739 O O . VAL A 1 95 ? 16.422 18.266 -1.887 1 91.75 95 VAL A O 1
ATOM 742 N N . ARG A 1 96 ? 15.273 16.641 -0.689 1 91 96 ARG A N 1
ATOM 743 C CA . ARG A 1 96 ? 16.391 15.711 -0.729 1 91 96 ARG A CA 1
ATOM 744 C C . ARG A 1 96 ? 16.688 15.273 -2.158 1 91 96 ARG A C 1
ATOM 746 O O . ARG A 1 96 ? 17.844 15.117 -2.539 1 91 96 ARG A O 1
ATOM 753 N N . GLN A 1 97 ? 15.703 15 -2.969 1 88.62 97 GLN A N 1
ATOM 754 C CA . GLN A 1 97 ? 15.859 14.602 -4.363 1 88.62 97 GLN A CA 1
ATOM 755 C C . GLN A 1 97 ? 16.5 15.711 -5.184 1 88.62 97 GLN A C 1
ATOM 757 O O . GLN A 1 97 ? 17.328 15.445 -6.062 1 88.62 97 GLN A O 1
ATOM 762 N N . ALA A 1 98 ? 16.172 16.938 -4.91 1 90.62 98 ALA A N 1
ATOM 763 C CA . ALA A 1 98 ? 16.75 18.094 -5.594 1 90.62 98 ALA A CA 1
ATOM 764 C C . ALA A 1 98 ? 18.219 18.281 -5.223 1 90.62 98 ALA A C 1
ATOM 766 O O . ALA A 1 98 ? 19.031 18.672 -6.062 1 90.62 98 ALA A O 1
ATOM 767 N N . GLU A 1 99 ? 18.516 18.078 -4.035 1 88.94 99 GLU A N 1
ATOM 768 C CA . GLU A 1 99 ? 19.906 18.188 -3.568 1 88.94 99 GLU A CA 1
ATOM 769 C C . GLU A 1 99 ? 20.781 17.125 -4.215 1 88.94 99 GLU A C 1
ATOM 771 O O . GLU A 1 99 ? 21.984 17.328 -4.379 1 88.94 99 GLU A O 1
ATOM 776 N N . LYS A 1 100 ? 20.266 15.969 -4.387 1 83.94 100 LYS A N 1
ATOM 777 C CA . LYS A 1 100 ? 21.016 14.883 -5.008 1 83.94 100 LYS A CA 1
ATOM 778 C C . LYS A 1 100 ? 21.25 15.156 -6.488 1 83.94 100 LYS A C 1
ATOM 780 O O . LYS A 1 100 ? 22.266 14.727 -7.051 1 83.94 100 LYS A O 1
ATOM 785 N N . SER A 1 101 ? 20.219 15.656 -7.039 1 78.44 101 SER A N 1
ATOM 786 C CA . SER A 1 101 ? 20.375 15.961 -8.461 1 78.44 101 SER A CA 1
ATOM 787 C C . SER A 1 101 ? 21.438 17.031 -8.68 1 78.44 101 SER A C 1
ATOM 789 O O . SER A 1 101 ? 22.016 17.125 -9.773 1 78.44 101 SER A O 1
ATOM 791 N N . ASP A 1 102 ? 21.672 17.922 -7.738 1 67.31 102 ASP A N 1
ATOM 792 C CA . ASP A 1 102 ? 22.688 18.953 -7.891 1 67.31 102 ASP A CA 1
ATOM 793 C C . ASP A 1 102 ? 24.094 18.391 -7.684 1 67.31 102 ASP A C 1
ATOM 795 O O . ASP A 1 102 ? 25.094 19.031 -8.055 1 67.31 102 ASP A O 1
ATOM 799 N N . ASP A 1 103 ? 24.266 17.25 -7.105 1 52.16 103 ASP A N 1
ATOM 800 C CA . ASP A 1 103 ? 25.625 16.703 -7.133 1 52.16 103 ASP A CA 1
ATOM 801 C C . ASP A 1 103 ? 25.844 15.859 -8.383 1 52.16 103 ASP A C 1
ATOM 803 O O . ASP A 1 103 ? 24.969 15.109 -8.797 1 52.16 103 ASP A O 1
ATOM 807 N N . MET B 1 1 ? -16.922 1.219 12.414 1 47.41 1 MET B N 1
ATOM 808 C CA . MET B 1 1 ? -17.141 1.001 10.984 1 47.41 1 MET B CA 1
ATOM 809 C C . MET B 1 1 ? -15.883 0.458 10.312 1 47.41 1 MET B C 1
ATOM 811 O O . MET B 1 1 ? -14.781 0.953 10.555 1 47.41 1 MET B O 1
ATOM 815 N N . ILE B 1 2 ? -15.844 -0.84 9.891 1 60.16 2 ILE B N 1
ATOM 816 C CA . ILE B 1 2 ? -14.703 -1.458 9.234 1 60.16 2 ILE B CA 1
ATOM 817 C C . ILE B 1 2 ? -14.445 -0.772 7.891 1 60.16 2 ILE B C 1
ATOM 819 O O . ILE B 1 2 ? -15.359 -0.636 7.074 1 60.16 2 ILE B O 1
ATOM 823 N N . TYR B 1 3 ? -13.445 0.018 7.875 1 76.81 3 TYR B N 1
ATOM 824 C CA . TYR B 1 3 ? -13.164 0.775 6.66 1 76.81 3 TYR B CA 1
ATOM 825 C C . TYR B 1 3 ? -12.602 -0.131 5.57 1 76.81 3 TYR B C 1
ATOM 827 O O . TYR B 1 3 ? -11.672 -0.901 5.812 1 76.81 3 TYR B O 1
ATOM 835 N N . GLY B 1 4 ? -13.469 -0.202 4.531 1 89 4 GLY B N 1
ATOM 836 C CA . GLY B 1 4 ? -12.938 -0.848 3.344 1 89 4 GLY B CA 1
ATOM 837 C C . GLY B 1 4 ? -11.938 0.014 2.596 1 89 4 GLY B C 1
ATOM 838 O O . GLY B 1 4 ? -11.5 1.052 3.1 1 89 4 GLY B O 1
ATOM 839 N N . LEU B 1 5 ? -11.484 -0.489 1.475 1 94.06 5 LEU B N 1
ATOM 840 C CA . LEU B 1 5 ? -10.5 0.223 0.662 1 94.06 5 LEU B CA 1
ATOM 841 C C . LEU B 1 5 ? -11.008 1.617 0.301 1 94.06 5 LEU B C 1
ATOM 843 O O . LEU B 1 5 ? -10.289 2.605 0.479 1 94.06 5 LEU B O 1
ATOM 847 N N . GLY B 1 6 ? -12.188 1.642 -0.14 1 96.06 6 GLY B N 1
ATOM 848 C CA . GLY B 1 6 ? -12.758 2.912 -0.551 1 96.06 6 GLY B CA 1
ATOM 849 C C . GLY B 1 6 ? -12.789 3.943 0.562 1 96.06 6 GLY B C 1
ATOM 850 O O . GLY B 1 6 ? -12.352 5.082 0.372 1 96.06 6 GLY B O 1
ATOM 851 N N . ASP B 1 7 ? -13.281 3.564 1.687 1 94.38 7 ASP B N 1
ATOM 852 C CA . ASP B 1 7 ? -13.359 4.453 2.844 1 94.38 7 ASP B CA 1
ATOM 853 C C . ASP B 1 7 ? -11.977 4.984 3.221 1 94.38 7 ASP B C 1
ATOM 855 O O . ASP B 1 7 ? -11.828 6.164 3.551 1 94.38 7 ASP B O 1
ATOM 859 N N . LYS B 1 8 ? -11.016 4.145 3.188 1 94.5 8 LYS B N 1
ATOM 860 C CA . LYS B 1 8 ? -9.656 4.547 3.539 1 94.5 8 LYS B CA 1
ATOM 861 C C . LYS B 1 8 ? -9.117 5.566 2.539 1 94.5 8 LYS B C 1
ATOM 863 O O . LYS B 1 8 ? -8.438 6.52 2.926 1 94.5 8 LYS B O 1
ATOM 868 N N . LEU B 1 9 ? -9.422 5.336 1.326 1 96.25 9 LEU B N 1
ATOM 869 C CA . LEU B 1 9 ? -8.977 6.262 0.292 1 96.25 9 LEU B CA 1
ATOM 870 C C . LEU B 1 9 ? -9.586 7.645 0.497 1 96.25 9 LEU B C 1
ATOM 872 O O . LEU B 1 9 ? -8.898 8.656 0.352 1 96.25 9 LEU B O 1
ATOM 876 N N . VAL B 1 10 ? -10.844 7.656 0.895 1 95.5 10 VAL B N 1
ATOM 877 C CA . VAL B 1 10 ? -11.523 8.922 1.154 1 95.5 10 VAL B CA 1
ATOM 878 C C . VAL B 1 10 ? -10.852 9.633 2.324 1 95.5 10 VAL B C 1
ATOM 880 O O . VAL B 1 10 ? -10.523 10.82 2.23 1 95.5 10 VAL B O 1
ATOM 883 N N . ARG B 1 11 ? -10.609 8.945 3.322 1 93.62 11 ARG B N 1
ATOM 884 C CA . ARG B 1 11 ? -10.031 9.523 4.531 1 93.62 11 ARG B CA 1
ATOM 885 C C . ARG B 1 11 ? -8.633 10.062 4.266 1 93.62 11 ARG B C 1
ATOM 887 O O . ARG B 1 11 ? -8.273 11.141 4.73 1 93.62 11 ARG B O 1
ATOM 894 N N . LEU B 1 12 ? -7.852 9.289 3.613 1 94.06 12 LEU B N 1
ATOM 895 C CA . LEU B 1 12 ? -6.496 9.703 3.271 1 94.06 12 LEU B CA 1
ATOM 896 C C . LEU B 1 12 ? -6.512 10.969 2.418 1 94.06 12 LEU B C 1
ATOM 898 O O . LEU B 1 12 ? -5.738 11.898 2.66 1 94.06 12 LEU B O 1
ATOM 902 N N . ARG B 1 13 ? -7.371 10.898 1.402 1 95.19 13 ARG B N 1
ATOM 903 C CA . ARG B 1 13 ? -7.469 12.055 0.514 1 95.19 13 ARG B CA 1
ATOM 904 C C . ARG B 1 13 ? -7.883 13.297 1.282 1 95.19 13 ARG B C 1
ATOM 906 O O . ARG B 1 13 ? -7.25 14.352 1.16 1 95.19 13 ARG B O 1
ATOM 913 N N . GLU B 1 14 ? -8.93 13.172 2.076 1 94.25 14 GLU B N 1
ATOM 914 C CA . GLU B 1 14 ? -9.461 14.297 2.836 1 94.25 14 GLU B CA 1
ATOM 915 C C . GLU B 1 14 ? -8.453 14.781 3.883 1 94.25 14 GLU B C 1
ATOM 917 O O . GLU B 1 14 ? -8.359 15.977 4.148 1 94.25 14 GLU B O 1
ATOM 922 N N . GLY B 1 15 ? -7.738 13.922 4.488 1 92 15 GLY B N 1
ATOM 923 C CA . GLY B 1 15 ? -6.715 14.273 5.457 1 92 15 GLY B CA 1
ATOM 924 C C . GLY B 1 15 ? -5.613 15.141 4.875 1 92 15 GLY B C 1
ATOM 925 O O . GLY B 1 15 ? -5.008 15.945 5.582 1 92 15 GLY B O 1
ATOM 926 N N . LYS B 1 16 ? -5.34 14.945 3.676 1 92 16 LYS B N 1
ATOM 927 C CA . LYS B 1 16 ? -4.344 15.75 2.98 1 92 16 LYS B CA 1
ATOM 928 C C . LYS B 1 16 ? -4.988 16.969 2.318 1 92 16 LYS B C 1
ATOM 930 O O . LYS B 1 16 ? -4.316 17.719 1.611 1 92 16 LYS B O 1
ATOM 935 N N . HIS B 1 17 ? -6.277 17.078 2.459 1 93.69 17 HIS B N 1
ATOM 936 C CA . HIS B 1 17 ? -7.059 18.188 1.925 1 93.69 17 HIS B CA 1
ATOM 937 C C . HIS B 1 17 ? -6.961 18.25 0.404 1 93.69 17 HIS B C 1
ATOM 939 O O . HIS B 1 17 ? -6.754 19.328 -0.166 1 93.69 17 HIS B O 1
ATOM 945 N N . LEU B 1 18 ? -7.121 17.125 -0.199 1 93.81 18 LEU B N 1
ATOM 946 C CA . LEU B 1 18 ? -7.012 17.016 -1.65 1 93.81 18 LEU B CA 1
ATOM 947 C C . LEU B 1 18 ? -8.375 16.719 -2.277 1 93.81 18 LEU B C 1
ATOM 949 O O . LEU B 1 18 ? -9.273 16.203 -1.605 1 93.81 18 LEU B O 1
ATOM 953 N N . GLN B 1 19 ? -8.445 17.062 -3.553 1 96.31 19 GLN B N 1
ATOM 954 C CA . GLN B 1 19 ? -9.594 16.688 -4.371 1 96.31 19 GLN B CA 1
ATOM 955 C C . GLN B 1 19 ? -9.305 15.43 -5.176 1 96.31 19 GLN B C 1
ATOM 957 O O . GLN B 1 19 ? -8.156 15 -5.285 1 96.31 19 GLN B O 1
ATOM 962 N N . GLN B 1 20 ? -10.375 14.898 -5.699 1 96.69 20 GLN B N 1
ATOM 963 C CA . GLN B 1 20 ? -10.227 13.672 -6.48 1 96.69 20 GLN B CA 1
ATOM 964 C C . GLN B 1 20 ? -9.359 13.906 -7.711 1 96.69 20 GLN B C 1
ATOM 966 O O . GLN B 1 20 ? -8.586 13.031 -8.102 1 96.69 20 GLN B O 1
ATOM 971 N N . LYS B 1 21 ? -9.445 15.086 -8.234 1 96.31 21 LYS B N 1
ATOM 972 C CA . LYS B 1 21 ? -8.695 15.414 -9.445 1 96.31 21 LYS B CA 1
ATOM 973 C C . LYS B 1 21 ? -7.195 15.445 -9.172 1 96.31 21 LYS B C 1
ATOM 975 O O . LYS B 1 21 ? -6.391 15.117 -10.047 1 96.31 21 LYS B O 1
ATOM 980 N N . ASP B 1 22 ? -6.805 15.836 -7.992 1 94.62 22 ASP B N 1
ATOM 981 C CA . ASP B 1 22 ? -5.395 15.914 -7.613 1 94.62 22 ASP B CA 1
ATOM 982 C C . ASP B 1 22 ? -4.762 14.523 -7.566 1 94.62 22 ASP B C 1
ATOM 984 O O . ASP B 1 22 ? -3.631 14.344 -8.023 1 94.62 22 ASP B O 1
ATOM 988 N N . ILE B 1 23 ? -5.438 13.586 -7.109 1 94.81 23 ILE B N 1
ATOM 989 C CA . ILE B 1 23 ? -4.961 12.211 -6.992 1 94.81 23 ILE B CA 1
ATOM 990 C C . ILE B 1 23 ? -4.953 11.547 -8.367 1 94.81 23 ILE B C 1
ATOM 992 O O . ILE B 1 23 ? -4.055 10.758 -8.68 1 94.81 23 ILE B O 1
ATOM 996 N N . ALA B 1 24 ? -5.988 11.828 -9.102 1 96.94 24 ALA B N 1
ATOM 997 C CA . ALA B 1 24 ? -6.133 11.258 -10.438 1 96.94 24 ALA B CA 1
ATOM 998 C C . ALA B 1 24 ? -4.91 11.562 -11.297 1 96.94 24 ALA B C 1
ATOM 1000 O O . ALA B 1 24 ? -4.398 10.688 -12 1 96.94 24 ALA B O 1
ATOM 1001 N N . LYS B 1 25 ? -4.434 12.742 -11.18 1 94.88 25 LYS B N 1
ATOM 1002 C CA . LYS B 1 25 ? -3.262 13.164 -11.945 1 94.88 25 LYS B CA 1
ATOM 1003 C C . LYS B 1 25 ? -2.029 12.352 -11.547 1 94.88 25 LYS B C 1
ATOM 1005 O O . LYS B 1 25 ? -1.299 11.867 -12.414 1 94.88 25 LYS B O 1
ATOM 1010 N N . TYR B 1 26 ? -1.822 12.156 -10.344 1 91.56 26 TYR B N 1
ATOM 1011 C CA . TYR B 1 26 ? -0.665 11.438 -9.828 1 91.56 26 TYR B CA 1
ATOM 1012 C C . TYR B 1 26 ? -0.707 9.969 -10.25 1 91.56 26 TYR B C 1
ATOM 1014 O O . TYR B 1 26 ? 0.324 9.391 -10.594 1 91.56 26 TYR B O 1
ATOM 1022 N N . SER B 1 27 ? -1.859 9.383 -10.156 1 95 27 SER B N 1
ATOM 1023 C CA . SER B 1 27 ? -2.018 7.953 -10.406 1 95 27 SER B CA 1
ATOM 1024 C C . SER B 1 27 ? -2.291 7.684 -11.883 1 95 27 SER B C 1
ATOM 1026 O O . SER B 1 27 ? -2.521 6.535 -12.281 1 95 27 SER B O 1
ATOM 1028 N N . LYS B 1 28 ? -2.355 8.734 -12.656 1 96 28 LYS B N 1
ATOM 1029 C CA . LYS B 1 28 ? -2.531 8.641 -14.102 1 96 28 LYS B CA 1
ATOM 1030 C C . LYS B 1 28 ? -3.846 7.949 -14.453 1 96 28 LYS B C 1
ATOM 1032 O O . LYS B 1 28 ? -3.873 7.043 -15.289 1 96 28 LYS B O 1
ATOM 1037 N N . VAL B 1 29 ? -4.863 8.273 -13.789 1 97.38 29 VAL B N 1
ATOM 1038 C CA . VAL B 1 29 ? -6.219 7.812 -14.062 1 97.38 29 VAL B CA 1
ATOM 1039 C C . VAL B 1 29 ? -7.18 9 -14.086 1 97.38 29 VAL B C 1
ATOM 1041 O O . VAL B 1 29 ? -6.766 10.141 -13.859 1 97.38 29 VAL B O 1
ATOM 1044 N N . THR B 1 30 ? -8.383 8.781 -14.375 1 97.25 30 THR B N 1
ATOM 1045 C CA . THR B 1 30 ? -9.383 9.852 -14.414 1 97.25 30 THR B CA 1
ATOM 1046 C C . THR B 1 30 ? -9.969 10.094 -13.031 1 97.25 30 THR B C 1
ATOM 1048 O O . THR B 1 30 ? -9.969 9.195 -12.18 1 97.25 30 THR B O 1
ATOM 1051 N N . PRO B 1 31 ? -10.438 11.32 -12.883 1 97.44 31 PRO B N 1
ATOM 1052 C CA . PRO B 1 31 ? -11.148 11.57 -11.625 1 97.44 31 PRO B CA 1
ATOM 1053 C C . PRO B 1 31 ? -12.312 10.609 -11.406 1 97.44 31 PRO B C 1
ATOM 1055 O O . PRO B 1 31 ? -12.609 10.25 -10.258 1 97.44 31 PRO B O 1
ATOM 1058 N N . GLN B 1 32 ? -12.875 10.227 -12.422 1 97.81 32 GLN B N 1
ATOM 1059 C CA . GLN B 1 32 ? -13.984 9.273 -12.336 1 97.81 32 GLN B CA 1
ATOM 1060 C C . GLN B 1 32 ? -13.516 7.938 -11.766 1 97.81 32 GLN B C 1
ATOM 1062 O O . GLN B 1 32 ? -14.234 7.301 -11 1 97.81 32 GLN B O 1
ATOM 1067 N N . ALA B 1 33 ? -12.391 7.531 -12.18 1 98 33 ALA B N 1
ATOM 1068 C CA . ALA B 1 33 ? -11.828 6.285 -11.664 1 98 33 ALA B CA 1
ATOM 1069 C C . ALA B 1 33 ? -11.586 6.379 -10.156 1 98 33 ALA B C 1
ATOM 1071 O O . ALA B 1 33 ? -11.914 5.453 -9.414 1 98 33 ALA B O 1
ATOM 1072 N N . ILE B 1 34 ? -11.031 7.492 -9.727 1 98.19 34 ILE B N 1
ATOM 1073 C CA . ILE B 1 34 ? -10.781 7.715 -8.312 1 98.19 34 ILE B CA 1
ATOM 1074 C C . ILE B 1 34 ? -12.086 7.648 -7.531 1 98.19 34 ILE B C 1
ATOM 1076 O O . ILE B 1 34 ? -12.172 6.984 -6.492 1 98.19 34 ILE B O 1
ATOM 1080 N N . SER B 1 35 ? -13.055 8.336 -8.086 1 97.94 35 SER B N 1
ATOM 1081 C CA . SER B 1 35 ? -14.375 8.289 -7.465 1 97.94 35 SER B CA 1
ATOM 1082 C C . SER B 1 35 ? -14.883 6.852 -7.348 1 97.94 35 SER B C 1
ATOM 1084 O O . SER B 1 35 ? -15.43 6.465 -6.312 1 97.94 35 SER B O 1
ATOM 1086 N N . GLY B 1 36 ? -14.742 6.102 -8.383 1 97.94 36 GLY B N 1
ATOM 1087 C CA . GLY B 1 36 ? -15.141 4.703 -8.367 1 97.94 36 GLY B CA 1
ATOM 1088 C C . GLY B 1 36 ? -14.422 3.891 -7.305 1 97.94 36 GLY B C 1
ATOM 1089 O O . GLY B 1 36 ? -15.039 3.043 -6.648 1 97.94 36 GLY B O 1
ATOM 1090 N N . TYR B 1 37 ? -13.164 4.105 -7.102 1 97.69 37 TYR B N 1
ATOM 1091 C CA . TYR B 1 37 ? -12.398 3.426 -6.062 1 97.69 37 TYR B CA 1
ATOM 1092 C C . TYR B 1 37 ? -12.898 3.807 -4.676 1 97.69 37 TYR B C 1
ATOM 1094 O O . TYR B 1 37 ? -13.109 2.939 -3.826 1 97.69 37 TYR B O 1
ATOM 1102 N N . GLU B 1 38 ? -13.141 5.113 -4.508 1 97.69 38 GLU B N 1
ATOM 1103 C CA . GLU B 1 38 ? -13.516 5.648 -3.201 1 97.69 38 GLU B CA 1
ATOM 1104 C C . GLU B 1 38 ? -14.914 5.203 -2.801 1 97.69 38 GLU B C 1
ATOM 1106 O O . GLU B 1 38 ? -15.219 5.086 -1.612 1 97.69 38 GLU B O 1
ATOM 1111 N N . ASN B 1 39 ? -15.711 4.91 -3.809 1 96.81 39 ASN B N 1
ATOM 1112 C CA . ASN B 1 39 ? -17.078 4.492 -3.543 1 96.81 39 ASN B CA 1
ATOM 1113 C C . ASN B 1 39 ? -17.25 2.984 -3.717 1 96.81 39 ASN B C 1
ATOM 1115 O O . ASN B 1 39 ? -18.375 2.477 -3.711 1 96.81 39 ASN B O 1
ATOM 1119 N N . ASP B 1 40 ? -16.266 2.34 -3.955 1 95.69 40 ASP B N 1
ATOM 1120 C CA . ASP B 1 40 ? -16.219 0.883 -4.039 1 95.69 40 ASP B CA 1
ATOM 1121 C C . ASP B 1 40 ? -17.016 0.372 -5.23 1 95.69 40 ASP B C 1
ATOM 1123 O O . ASP B 1 40 ? -17.594 -0.716 -5.176 1 95.69 40 ASP B O 1
ATOM 1127 N N . THR B 1 41 ? -17.141 1.176 -6.223 1 96.44 41 THR B N 1
ATOM 1128 C CA . THR B 1 41 ? -17.812 0.751 -7.441 1 96.44 41 THR B CA 1
ATOM 1129 C C . THR B 1 41 ? -16.812 0.244 -8.469 1 96.44 41 THR B C 1
ATOM 1131 O O . THR B 1 41 ? -17.203 -0.342 -9.484 1 96.44 41 THR B O 1
ATOM 1134 N N . ALA B 1 42 ? -15.539 0.427 -8.25 1 96.56 42 ALA B N 1
ATOM 1135 C CA . ALA B 1 42 ? -14.422 -0.088 -9.047 1 96.56 42 ALA B CA 1
ATOM 1136 C C . ALA B 1 42 ? -13.234 -0.452 -8.156 1 96.56 42 ALA B C 1
ATOM 1138 O O . ALA B 1 42 ? -13.141 0.012 -7.02 1 96.56 42 ALA B O 1
ATOM 1139 N N . THR B 1 43 ? -12.445 -1.333 -8.688 1 96.12 43 THR B N 1
ATOM 1140 C CA . THR B 1 43 ? -11.211 -1.712 -8 1 96.12 43 THR B CA 1
ATOM 1141 C C . THR B 1 43 ? -9.984 -1.295 -8.812 1 96.12 43 THR B C 1
ATOM 1143 O O . THR B 1 43 ? -9.93 -1.518 -10.023 1 96.12 43 THR B O 1
ATOM 1146 N N . PRO B 1 44 ? -9.109 -0.691 -8.094 1 97.44 44 PRO B N 1
ATOM 1147 C CA . PRO B 1 44 ? -7.918 -0.303 -8.852 1 97.44 44 PRO B CA 1
ATOM 1148 C C . PRO B 1 44 ? -7.102 -1.505 -9.32 1 97.44 44 PRO B C 1
ATOM 1150 O O . PRO B 1 44 ? -7.164 -2.574 -8.711 1 97.44 44 PRO B O 1
ATOM 1153 N N . SER B 1 45 ? -6.371 -1.269 -10.453 1 96.19 45 SER B N 1
ATOM 1154 C CA . SER B 1 45 ? -5.352 -2.242 -10.828 1 96.19 45 SER B CA 1
ATOM 1155 C C . SER B 1 45 ? -4.223 -2.285 -9.805 1 96.19 45 SER B C 1
ATOM 1157 O O . SER B 1 45 ? -4.117 -1.399 -8.953 1 96.19 45 SER B O 1
ATOM 1159 N N . LEU B 1 46 ? -3.432 -3.271 -9.93 1 96.25 46 LEU B N 1
ATOM 1160 C CA . LEU B 1 46 ? -2.303 -3.377 -9.016 1 96.25 46 LEU B CA 1
ATOM 1161 C C . LEU B 1 46 ? -1.353 -2.195 -9.18 1 96.25 46 LEU B C 1
ATOM 1163 O O . LEU B 1 46 ? -0.786 -1.705 -8.203 1 96.25 46 LEU B O 1
ATOM 1167 N N . GLU B 1 47 ? -1.223 -1.773 -10.359 1 94.62 47 GLU B N 1
ATOM 1168 C CA . GLU B 1 47 ? -0.368 -0.624 -10.641 1 94.62 47 GLU B CA 1
ATOM 1169 C C . GLU B 1 47 ? -0.913 0.643 -9.984 1 94.62 47 GLU B C 1
ATOM 1171 O O . GLU B 1 47 ? -0.178 1.364 -9.312 1 94.62 47 GLU B O 1
ATOM 1176 N N . VAL B 1 48 ? -2.143 0.885 -10.203 1 96.5 48 VAL B N 1
ATOM 1177 C CA . VAL B 1 48 ? -2.777 2.066 -9.633 1 96.5 48 VAL B CA 1
ATOM 1178 C C . VAL B 1 48 ? -2.764 1.968 -8.109 1 96.5 48 VAL B C 1
ATOM 1180 O O . VAL B 1 48 ? -2.498 2.955 -7.418 1 96.5 48 VAL B O 1
ATOM 1183 N N . PHE B 1 49 ? -3.004 0.772 -7.664 1 97.56 49 PHE B N 1
ATOM 1184 C CA . PHE B 1 49 ? -2.982 0.525 -6.227 1 97.56 49 PHE B CA 1
ATOM 1185 C C . PHE B 1 49 ? -1.618 0.863 -5.641 1 97.56 49 PHE B C 1
ATOM 1187 O O . PHE B 1 49 ? -1.528 1.541 -4.613 1 97.56 49 PHE B O 1
ATOM 1194 N N . SER B 1 50 ? -0.614 0.413 -6.27 1 95.69 50 SER B N 1
ATOM 1195 C CA . SER B 1 50 ? 0.75 0.701 -5.836 1 95.69 50 SER B CA 1
ATOM 1196 C C . SER B 1 50 ? 1.031 2.199 -5.855 1 95.69 50 SER B C 1
ATOM 1198 O O . SER B 1 50 ? 1.684 2.727 -4.953 1 95.69 50 SER B O 1
ATOM 1200 N N . ASP B 1 51 ? 0.555 2.883 -6.836 1 95.44 51 ASP B N 1
ATOM 1201 C CA . ASP B 1 51 ? 0.712 4.328 -6.945 1 95.44 51 ASP B CA 1
ATOM 1202 C C . ASP B 1 51 ? 0.014 5.047 -5.789 1 95.44 51 ASP B C 1
ATOM 1204 O O . ASP B 1 51 ? 0.535 6.027 -5.258 1 95.44 51 ASP B O 1
ATOM 1208 N N . LEU B 1 52 ? -1.157 4.586 -5.477 1 96.25 52 LEU B N 1
ATOM 1209 C CA . LEU B 1 52 ? -1.92 5.184 -4.387 1 96.25 52 LEU B CA 1
ATOM 1210 C C . LEU B 1 52 ? -1.197 5.004 -3.055 1 96.25 52 LEU B C 1
ATOM 1212 O O . LEU B 1 52 ? -1.125 5.938 -2.25 1 96.25 52 LEU B O 1
ATOM 1216 N N . CYS B 1 53 ? -0.667 3.824 -2.828 1 95 53 CYS B N 1
ATOM 1217 C CA . CYS B 1 53 ? 0.115 3.582 -1.621 1 95 53 CYS B CA 1
ATOM 1218 C C . CYS B 1 53 ? 1.28 4.559 -1.521 1 95 53 CYS B C 1
ATOM 1220 O O . CYS B 1 53 ? 1.524 5.133 -0.457 1 95 53 CYS B O 1
ATOM 1222 N N . ALA B 1 54 ? 1.928 4.719 -2.619 1 92.44 54 ALA B N 1
ATOM 1223 C CA . ALA B 1 54 ? 3.08 5.617 -2.674 1 92.44 54 ALA B CA 1
ATOM 1224 C C . ALA B 1 54 ? 2.658 7.066 -2.439 1 92.44 54 ALA B C 1
ATOM 1226 O O . ALA B 1 54 ? 3.295 7.785 -1.669 1 92.44 54 ALA B O 1
ATOM 1227 N N . PHE B 1 55 ? 1.612 7.43 -3.098 1 92.25 55 PHE B N 1
ATOM 1228 C CA . PHE B 1 55 ? 1.138 8.805 -3.01 1 92.25 55 PHE B CA 1
ATOM 1229 C C . PHE B 1 55 ? 0.758 9.156 -1.577 1 92.25 55 PHE B C 1
ATOM 1231 O O . PHE B 1 55 ? 1.101 10.234 -1.084 1 92.25 55 PHE B O 1
ATOM 1238 N N . TYR B 1 56 ? 0.065 8.281 -0.959 1 92.88 56 TYR B N 1
ATOM 1239 C CA . TYR B 1 56 ? -0.409 8.547 0.394 1 92.88 56 TYR B CA 1
ATOM 1240 C C . TYR B 1 56 ? 0.63 8.133 1.428 1 92.88 56 TYR B C 1
ATOM 1242 O O . TYR B 1 56 ? 0.447 8.359 2.627 1 92.88 56 TYR B O 1
ATOM 1250 N N . ASN B 1 57 ? 1.651 7.559 1.058 1 93 57 ASN B N 1
ATOM 1251 C CA . ASN B 1 57 ? 2.742 7.117 1.919 1 93 57 ASN B CA 1
ATOM 1252 C C . ASN B 1 57 ? 2.252 6.156 3 1 93 57 ASN B C 1
ATOM 1254 O O . ASN B 1 57 ? 2.555 6.336 4.18 1 93 57 ASN B O 1
ATOM 1258 N N . VAL B 1 58 ? 1.532 5.191 2.582 1 93.19 58 VAL B N 1
ATOM 1259 C CA . VAL B 1 58 ? 1.015 4.168 3.484 1 93.19 58 VAL B CA 1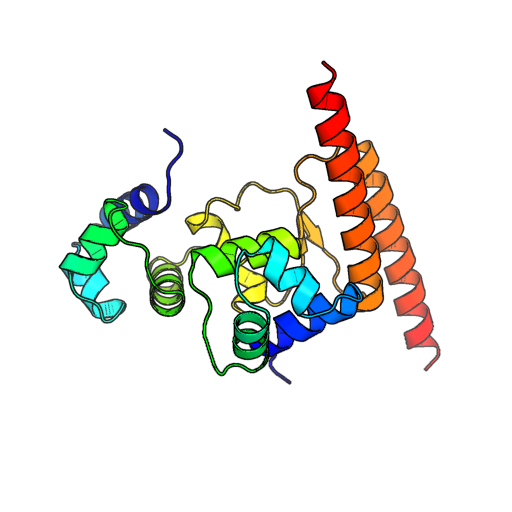
ATOM 1260 C C . VAL B 1 58 ? 1.406 2.783 2.979 1 93.19 58 VAL B C 1
ATOM 1262 O O . VAL B 1 58 ? 1.767 2.623 1.81 1 93.19 58 VAL B O 1
ATOM 1265 N N . SER B 1 59 ? 1.359 1.854 3.949 1 93.62 59 SER B N 1
ATOM 1266 C CA . SER B 1 59 ? 1.685 0.487 3.555 1 93.62 59 SER B CA 1
ATOM 1267 C C . SER B 1 59 ? 0.549 -0.142 2.754 1 93.62 59 SER B C 1
ATOM 1269 O O . SER B 1 59 ? -0.612 0.243 2.906 1 93.62 59 SER B O 1
ATOM 1271 N N . ALA B 1 60 ? 0.86 -1.042 1.873 1 95.38 60 ALA B N 1
ATOM 1272 C CA . ALA B 1 60 ? -0.136 -1.815 1.136 1 95.38 60 ALA B CA 1
ATOM 1273 C C . ALA B 1 60 ? -1.011 -2.629 2.084 1 95.38 60 ALA B C 1
ATOM 1275 O O . ALA B 1 60 ? -2.221 -2.75 1.874 1 95.38 60 ALA B O 1
ATOM 1276 N N . ASP B 1 61 ? -0.459 -3.145 3.105 1 94.75 61 ASP B N 1
ATOM 1277 C CA . ASP B 1 61 ? -1.189 -3.963 4.07 1 94.75 61 ASP B CA 1
ATOM 1278 C C . ASP B 1 61 ? -2.271 -3.148 4.773 1 94.75 61 ASP B C 1
ATOM 1280 O O . ASP B 1 61 ? -3.373 -3.645 5.012 1 94.75 61 ASP B O 1
ATOM 1284 N N . TYR B 1 62 ? -1.911 -1.934 5.109 1 92.69 62 TYR B N 1
ATOM 1285 C CA . TYR B 1 62 ? -2.896 -1.051 5.723 1 92.69 62 TYR B CA 1
ATOM 1286 C C . TYR B 1 62 ? -4.066 -0.8 4.777 1 92.69 62 TYR B C 1
ATOM 1288 O O . TYR B 1 62 ? -5.227 -0.955 5.16 1 92.69 62 TYR B O 1
ATOM 1296 N N . LEU B 1 63 ? -3.771 -0.468 3.498 1 94.25 63 LEU B N 1
ATOM 1297 C CA . LEU B 1 63 ? -4.805 -0.09 2.541 1 94.25 63 LEU B CA 1
ATOM 1298 C C . LEU B 1 63 ? -5.68 -1.2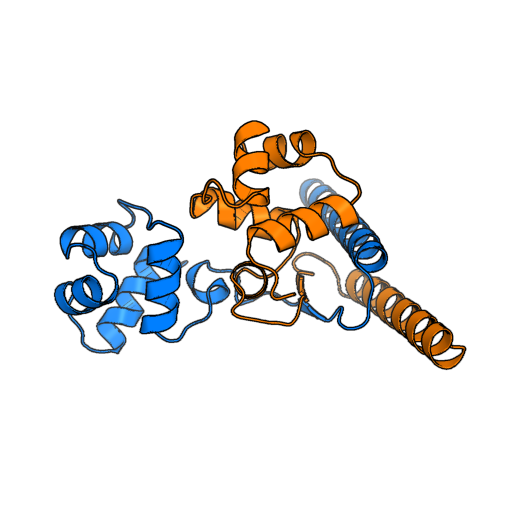88 2.184 1 94.25 63 LEU B C 1
ATOM 1300 O O . LEU B 1 63 ? -6.879 -1.138 1.946 1 94.25 63 LEU B O 1
ATOM 1304 N N . LEU B 1 64 ? -5.094 -2.482 2.25 1 94 64 LEU B N 1
ATOM 1305 C CA . LEU B 1 64 ? -5.836 -3.697 1.933 1 94 64 LEU B CA 1
ATOM 1306 C C . LEU B 1 64 ? -6.605 -4.195 3.15 1 94 64 LEU B C 1
ATOM 1308 O O . LEU B 1 64 ? -7.402 -5.133 3.045 1 94 64 LEU B O 1
ATOM 1312 N N . GLY B 1 65 ? -6.301 -3.688 4.27 1 89.88 65 GLY B N 1
ATOM 1313 C CA . GLY B 1 65 ? -7.035 -4.051 5.473 1 89.88 65 GLY B CA 1
ATOM 1314 C C . GLY B 1 65 ? -6.406 -5.203 6.23 1 89.88 65 GLY B C 1
ATOM 1315 O O . GLY B 1 65 ? -7.027 -5.77 7.133 1 89.88 65 GLY B O 1
ATOM 1316 N N . TYR B 1 66 ? -5.172 -5.547 5.855 1 86.69 66 TYR B N 1
ATOM 1317 C CA . TYR B 1 66 ? -4.477 -6.629 6.543 1 86.69 66 TYR B CA 1
ATOM 1318 C C . TYR B 1 66 ? -3.855 -6.137 7.844 1 86.69 66 TYR B C 1
ATOM 1320 O O . TYR B 1 66 ? -3.547 -6.934 8.734 1 86.69 66 TYR B O 1
ATOM 1328 N N . ASP B 1 67 ? -3.535 -4.879 7.855 1 80.56 67 ASP B N 1
ATOM 1329 C CA . ASP B 1 67 ? -2.984 -4.223 9.039 1 80.56 67 ASP B CA 1
ATOM 1330 C C . ASP B 1 67 ? -3.896 -3.096 9.516 1 80.56 67 ASP B C 1
ATOM 1332 O O . ASP B 1 67 ? -4.422 -2.328 8.703 1 80.56 67 ASP B O 1
ATOM 1336 N N . LYS B 1 68 ? -4.02 -3.131 10.75 1 76.94 68 LYS B N 1
ATOM 1337 C CA . LYS B 1 68 ? -4.859 -2.076 11.312 1 76.94 68 LYS B CA 1
ATOM 1338 C C . LYS B 1 68 ? -4.062 -0.794 11.531 1 76.94 68 LYS B C 1
ATOM 1340 O O . LYS B 1 68 ? -4.629 0.3 11.555 1 76.94 68 LYS B O 1
ATOM 1345 N N . LYS B 1 69 ? -2.807 -0.985 11.602 1 83.56 69 LYS B N 1
ATOM 1346 C CA . LYS B 1 69 ? -1.982 0.168 11.953 1 83.56 69 LYS B CA 1
ATOM 1347 C C . LYS B 1 69 ? -1.505 0.902 10.703 1 83.56 69 LYS B C 1
ATOM 1349 O O . LYS B 1 69 ? -0.941 0.289 9.789 1 83.56 69 LYS B O 1
ATOM 1354 N N . GLN B 1 70 ? -1.844 2.223 10.734 1 89.56 70 GLN B N 1
ATOM 1355 C CA . GLN B 1 70 ? -1.31 3.078 9.68 1 89.56 70 GLN B CA 1
ATOM 1356 C C . GLN B 1 70 ? 0.112 3.529 10 1 89.56 70 GLN B C 1
ATOM 1358 O O . GLN B 1 70 ? 0.396 3.943 11.125 1 89.56 70 GLN B O 1
ATOM 1363 N N . THR B 1 71 ? 1.001 3.32 9.047 1 91.38 71 THR B N 1
ATOM 1364 C CA . THR B 1 71 ? 2.381 3.781 9.164 1 91.38 71 THR B CA 1
ATOM 1365 C C . THR B 1 71 ? 2.77 4.645 7.965 1 91.38 71 THR B C 1
ATOM 1367 O O . THR B 1 71 ? 2.133 4.574 6.91 1 91.38 71 THR B O 1
ATOM 1370 N N . LEU B 1 72 ? 3.744 5.504 8.227 1 93.19 72 LEU B N 1
ATOM 1371 C CA . LEU B 1 72 ? 4.285 6.324 7.148 1 93.19 72 LEU B CA 1
ATOM 1372 C C . LEU B 1 72 ? 5.734 5.953 6.859 1 93.19 72 LEU B C 1
ATOM 1374 O O . LEU B 1 72 ? 6.531 5.766 7.781 1 93.19 72 LEU B O 1
ATOM 1378 N N . SER B 1 73 ? 6.02 5.828 5.539 1 91.88 73 SER B N 1
ATOM 1379 C CA . SER B 1 73 ? 7.391 5.559 5.125 1 91.88 73 SER B CA 1
ATOM 1380 C C . SER B 1 73 ? 8.258 6.812 5.215 1 91.88 73 SER B C 1
ATOM 1382 O O . SER B 1 73 ? 7.816 7.902 4.844 1 91.88 73 SER B O 1
ATOM 1384 N N . VAL B 1 74 ? 9.508 6.656 5.727 1 93 74 VAL B N 1
ATOM 1385 C CA . VAL B 1 74 ? 10.445 7.773 5.805 1 93 74 VAL B CA 1
ATOM 1386 C C . VAL B 1 74 ? 11.695 7.461 4.98 1 93 74 VAL B C 1
ATOM 1388 O O . VAL B 1 74 ? 12.781 7.973 5.266 1 93 74 VAL B O 1
ATOM 1391 N N . GLU B 1 75 ? 11.453 6.582 4.074 1 89.25 75 GLU B N 1
ATOM 1392 C CA . GLU B 1 75 ? 12.547 6.25 3.166 1 89.25 75 GLU B CA 1
ATOM 1393 C C . GLU B 1 75 ? 13.039 7.488 2.418 1 89.25 75 GLU B C 1
ATOM 1395 O O . GLU B 1 75 ? 12.234 8.297 1.955 1 89.25 75 GLU B O 1
ATOM 1400 N N . GLY B 1 76 ? 14.367 7.602 2.299 1 88 76 GLY B N 1
ATOM 1401 C CA . GLY B 1 76 ? 14.93 8.711 1.55 1 88 76 GLY B CA 1
ATOM 1402 C C . GLY B 1 76 ? 15.227 9.922 2.41 1 88 76 GLY B C 1
ATOM 1403 O O . GLY B 1 76 ? 15.781 10.914 1.928 1 88 76 GLY B O 1
ATOM 1404 N N . LEU B 1 77 ? 14.781 9.914 3.6 1 91.62 77 LEU B N 1
ATOM 1405 C CA . LEU B 1 77 ? 15.008 11.031 4.512 1 91.62 77 LEU B CA 1
ATOM 1406 C C . LEU B 1 77 ? 16.25 10.781 5.363 1 91.62 77 LEU B C 1
ATOM 1408 O O . LEU B 1 77 ? 16.703 9.641 5.496 1 91.62 77 LEU B O 1
ATOM 1412 N N . THR B 1 78 ? 16.797 11.812 5.859 1 94.12 78 THR B N 1
ATOM 1413 C CA . THR B 1 78 ? 17.969 11.727 6.723 1 94.12 78 THR B CA 1
ATOM 1414 C C . THR B 1 78 ? 17.562 11.484 8.172 1 94.12 78 THR B C 1
ATOM 1416 O O . THR B 1 78 ? 16.391 11.633 8.523 1 94.12 78 THR B O 1
ATOM 1419 N N . ASP B 1 79 ? 18.531 11.133 8.961 1 94.31 79 ASP B N 1
ATOM 1420 C CA . ASP B 1 79 ? 18.266 10.953 10.383 1 94.31 79 ASP B CA 1
ATOM 1421 C C . ASP B 1 79 ? 17.734 12.234 11.008 1 94.31 79 ASP B C 1
ATOM 1423 O O . ASP B 1 79 ? 16.875 12.195 11.891 1 94.31 79 ASP B O 1
ATOM 1427 N N . ASP B 1 80 ? 18.281 13.305 10.602 1 94.88 80 ASP B N 1
ATOM 1428 C CA . ASP B 1 80 ? 17.812 14.586 11.117 1 94.88 80 ASP B CA 1
ATOM 1429 C C . ASP B 1 80 ? 16.359 14.82 10.75 1 94.88 80 ASP B C 1
ATOM 1431 O O . ASP B 1 80 ? 15.57 15.289 11.578 1 94.88 80 ASP B O 1
ATOM 1435 N N . ASP B 1 81 ? 16.031 14.531 9.531 1 94.56 81 ASP B N 1
ATOM 1436 C CA . ASP B 1 81 ? 14.648 14.641 9.094 1 94.56 81 ASP B CA 1
ATOM 1437 C C . ASP B 1 81 ? 13.727 13.773 9.953 1 94.56 81 ASP B C 1
ATOM 1439 O O . ASP B 1 81 ? 12.695 14.242 10.438 1 94.56 81 ASP B O 1
ATOM 1443 N N . ILE B 1 82 ? 14.117 12.562 10.156 1 95.44 82 ILE B N 1
ATOM 1444 C CA . ILE B 1 82 ? 13.32 11.586 10.891 1 95.44 82 ILE B CA 1
ATOM 1445 C C . ILE B 1 82 ? 13.148 12.047 12.336 1 95.44 82 ILE B C 1
ATOM 1447 O O . ILE B 1 82 ? 12.062 11.914 12.906 1 95.44 82 ILE B O 1
ATOM 1451 N N . GLY B 1 83 ? 14.211 12.492 12.891 1 95.56 83 GLY B N 1
ATOM 1452 C CA . GLY B 1 83 ? 14.133 13.031 14.242 1 95.56 83 GLY B CA 1
ATOM 1453 C C . GLY B 1 83 ? 13.086 14.125 14.391 1 95.56 83 GLY B C 1
ATOM 1454 O O . GLY B 1 83 ? 12.336 14.141 15.359 1 95.56 83 GLY B O 1
ATOM 1455 N N . LEU B 1 84 ? 13.094 15.07 13.43 1 93.38 84 LEU B N 1
ATOM 1456 C CA . LEU B 1 84 ? 12.133 16.156 13.438 1 93.38 84 LEU B CA 1
ATOM 1457 C C . LEU B 1 84 ? 10.703 15.633 13.344 1 93.38 84 LEU B C 1
ATOM 1459 O O . LEU B 1 84 ? 9.828 16.047 14.102 1 93.38 84 LEU B O 1
ATOM 1463 N N . ILE B 1 85 ? 10.438 14.781 12.469 1 94.88 85 ILE B N 1
ATOM 1464 C CA . ILE B 1 85 ? 9.102 14.227 12.266 1 94.88 85 ILE B CA 1
ATOM 1465 C C . ILE B 1 85 ? 8.664 13.469 13.516 1 94.88 85 ILE B C 1
ATOM 1467 O O . ILE B 1 85 ? 7.512 13.57 13.938 1 94.88 85 ILE B O 1
ATOM 1471 N N . SER B 1 86 ? 9.547 12.664 14.102 1 95.62 86 SER B N 1
ATOM 1472 C CA . SER B 1 86 ? 9.234 11.906 15.305 1 95.62 86 SER B CA 1
ATOM 1473 C C . SER B 1 86 ? 8.844 12.836 16.453 1 95.62 86 SER B C 1
ATOM 1475 O O . SER B 1 86 ? 7.945 12.516 17.234 1 95.62 86 SER B O 1
ATOM 1477 N N . SER B 1 87 ? 9.562 13.859 16.531 1 95.38 87 SER B N 1
ATOM 1478 C CA . SER B 1 87 ? 9.258 14.836 17.562 1 95.38 87 SER B CA 1
ATOM 1479 C C . SER B 1 87 ? 7.863 15.43 17.375 1 95.38 87 SER B C 1
ATOM 1481 O O . SER B 1 87 ? 7.125 15.625 18.344 1 95.38 87 SER B O 1
ATOM 1483 N N . MET B 1 88 ? 7.535 15.773 16.078 1 94.12 88 MET B N 1
ATOM 1484 C CA . MET B 1 88 ? 6.203 16.297 15.773 1 94.12 88 MET B CA 1
ATOM 1485 C C . MET B 1 88 ? 5.125 15.273 16.141 1 94.12 88 MET B C 1
ATOM 1487 O O . MET B 1 88 ? 4.105 15.633 16.734 1 94.12 88 MET B O 1
ATOM 1491 N N . ILE B 1 89 ? 5.305 14.047 15.844 1 95.19 89 ILE B N 1
ATOM 1492 C CA . ILE B 1 89 ? 4.352 12.977 16.125 1 95.19 89 ILE B CA 1
ATOM 1493 C C . ILE B 1 89 ? 4.148 12.859 17.641 1 95.19 89 ILE B C 1
ATOM 1495 O O . ILE B 1 89 ? 3.016 12.758 18.109 1 95.19 89 ILE B O 1
ATOM 1499 N N . THR B 1 90 ? 5.289 12.844 18.375 1 95.06 90 THR B N 1
ATOM 1500 C CA . THR B 1 90 ? 5.223 12.727 19.828 1 95.06 90 THR B CA 1
ATOM 1501 C C . THR B 1 90 ? 4.41 13.875 20.422 1 95.06 90 THR B C 1
ATOM 1503 O O . THR B 1 90 ? 3.555 13.656 21.281 1 95.06 90 THR B O 1
ATOM 1506 N N . LYS B 1 91 ? 4.652 15.062 19.938 1 94.44 91 LYS B N 1
ATOM 1507 C CA . LYS B 1 91 ? 3.947 16.234 20.453 1 94.44 91 LYS B CA 1
ATOM 1508 C C . LYS B 1 91 ? 2.453 16.156 20.156 1 94.44 91 LYS B C 1
ATOM 1510 O O . LYS B 1 91 ? 1.625 16.469 21 1 94.44 91 LYS B O 1
ATOM 1515 N N . LEU B 1 92 ? 2.111 15.789 18.906 1 93.69 92 LEU B N 1
ATOM 1516 C CA . LEU B 1 92 ? 0.711 15.656 18.531 1 93.69 92 LEU B CA 1
ATOM 1517 C C . LEU B 1 92 ? 0.008 14.609 19.375 1 93.69 92 LEU B C 1
ATOM 1519 O O . LEU B 1 92 ? -1.151 14.789 19.766 1 93.69 92 LEU B O 1
ATOM 1523 N N . LYS B 1 93 ? 0.652 13.516 19.672 1 93.12 93 LYS B N 1
ATOM 1524 C CA . LYS B 1 93 ? 0.079 12.461 20.5 1 93.12 93 LYS B CA 1
ATOM 1525 C C . LYS B 1 93 ? -0.199 12.953 21.922 1 93.12 93 LYS B C 1
ATOM 1527 O O . LYS B 1 93 ? -1.207 12.586 22.531 1 93.12 93 LYS B O 1
ATOM 1532 N N . GLU B 1 94 ? 0.684 13.75 22.438 1 93.94 94 GLU B N 1
ATOM 1533 C CA . GLU B 1 94 ? 0.51 14.328 23.766 1 93.94 94 GLU B CA 1
ATOM 1534 C C . GLU B 1 94 ? -0.714 15.242 23.812 1 93.94 94 GLU B C 1
ATOM 1536 O O . GLU B 1 94 ? -1.473 15.219 24.781 1 93.94 94 GLU B O 1
ATOM 1541 N N . VAL B 1 95 ? -0.831 16.062 22.859 1 93 95 VAL B N 1
ATOM 1542 C CA . VAL B 1 95 ? -1.954 16.984 22.781 1 93 95 VAL B CA 1
ATOM 1543 C C . VAL B 1 95 ? -3.266 16.203 22.703 1 93 95 VAL B C 1
ATOM 1545 O O . VAL B 1 95 ? -4.234 16.547 23.391 1 93 95 VAL B O 1
ATOM 1548 N N . ARG B 1 96 ? -3.225 15.078 21.891 1 90.88 96 ARG B N 1
ATOM 1549 C CA . ARG B 1 96 ? -4.426 14.266 21.719 1 90.88 96 ARG B CA 1
ATOM 1550 C C . ARG B 1 96 ? -4.801 13.57 23.016 1 90.88 96 ARG B C 1
ATOM 1552 O O . ARG B 1 96 ? -5.984 13.453 23.359 1 90.88 96 ARG B O 1
ATOM 1559 N N . GLN B 1 97 ? -3.867 13.07 23.688 1 89.69 97 GLN B N 1
ATOM 1560 C CA . GLN B 1 97 ? -4.094 12.398 24.969 1 89.69 97 GLN B CA 1
ATOM 1561 C C . GLN B 1 97 ? -4.648 13.367 26.016 1 89.69 97 GLN B C 1
ATOM 1563 O O . GLN B 1 97 ? -5.527 13 26.797 1 89.69 97 GLN B O 1
ATOM 1568 N N . ALA B 1 98 ? -4.234 14.562 26.062 1 91.31 98 ALA B N 1
ATOM 1569 C CA . ALA B 1 98 ? -4.703 15.594 26.984 1 91.31 98 ALA B CA 1
ATOM 1570 C C . ALA B 1 98 ? -6.145 15.984 26.672 1 91.31 98 ALA B C 1
ATOM 1572 O O . ALA B 1 98 ? -6.93 16.25 27.594 1 91.31 98 ALA B O 1
ATOM 1573 N N . GLU B 1 99 ? -6.445 16.125 25.422 1 89.25 99 GLU B N 1
ATOM 1574 C CA . GLU B 1 99 ? -7.801 16.469 25 1 89.25 99 GLU B CA 1
ATOM 1575 C C . GLU B 1 99 ? -8.797 15.391 25.406 1 89.25 99 GLU B C 1
ATOM 1577 O O . GLU B 1 99 ? -9.984 15.664 25.609 1 89.25 99 GLU B O 1
ATOM 1582 N N . LYS B 1 100 ? -8.438 14.172 25.438 1 85.19 100 LYS B N 1
ATOM 1583 C CA . LYS B 1 100 ? -9.297 13.047 25.812 1 85.19 100 LYS B CA 1
ATOM 1584 C C . LYS B 1 100 ? -9.523 13.016 27.328 1 85.19 100 LYS B C 1
ATOM 1586 O O . LYS B 1 100 ? -10.578 12.578 27.797 1 85.19 100 LYS B O 1
ATOM 1591 N N . SER B 1 101 ? -8.438 13.266 27.891 1 79.75 101 SER B N 1
ATOM 1592 C CA . SER B 1 101 ? -8.555 13.281 29.344 1 79.75 101 SER B CA 1
ATOM 1593 C C . SER B 1 101 ? -9.5 14.383 29.812 1 79.75 101 SER B C 1
ATOM 1595 O O . SER B 1 101 ? -10.086 14.289 30.891 1 79.75 101 SER B O 1
ATOM 1597 N N . ASP B 1 102 ? -9.594 15.484 29.125 1 65.62 102 ASP B N 1
ATOM 1598 C CA . ASP B 1 102 ? -10.484 16.578 29.531 1 65.62 102 ASP B CA 1
ATOM 1599 C C . ASP B 1 102 ? -11.938 16.234 29.219 1 65.62 102 ASP B C 1
ATOM 1601 O O . ASP B 1 102 ? -12.852 16.859 29.766 1 65.62 102 ASP B O 1
ATOM 1605 N N . ASP B 1 103 ? -12.266 15.312 28.406 1 52.19 103 ASP B N 1
ATOM 1606 C CA . ASP B 1 103 ? -13.672 14.93 28.312 1 52.19 103 ASP B CA 1
ATOM 1607 C C . ASP B 1 103 ? -14.016 13.844 29.328 1 52.19 103 ASP B C 1
ATOM 1609 O O . ASP B 1 103 ? -13.219 12.93 29.562 1 52.19 103 ASP B O 1
#